Protein AF-A0A963G9D9-F1 (afdb_monomer_lite)

Radius of gyration: 26.89 Å; chains: 1; bounding box: 63×94×64 Å

Secondary structure (DSSP, 8-state):
----GGGS-HHHHHHSPPEEEEEEHHHHHTTTHHHHHHHHTT---EEEEEE--TTS-TTS-TTS-TTSS----HHHHHHHSTTSEEEEE-GGGHHHHHHHHHHHHTSSS-EEEEE--------SS----HHHHHHHHHHTTSS--EEE-TTS-SSHHHHEE-TTSSSTTSSS-EEEEEEE-TTS-EEEEEEE--HHHHHHT-GGGGGGEEE--GGG--TTEEEHHHHHHS-TTTTTT-EEEEEEE-TTS-EEEEEEPHHHHHHHHHHHHHHHHHHHHTTTT-HHHHHHHHHHHHHHHHHHHHHHHHHHHHHHHHHHHHHHH--

Sequence (323 aa):
ANFRWDSFSQEELLLVPTVIALGSADQVAGDGLRSLSRLLSSGRPVQILIRVQPHNNPGAAPDEGPFQAFRTELGYLGIAHRQAVVTQSSPARHQHLLNCFNASFDTARTSLHVINTGLRPPSKLVTLNAWLVAGAAIESRAHPFFRINPAAGDSAAVRMDFSENPQPEIDWPVHSFRYLDENELTVEEELGFTFADYALLLARLRDCFRYVPAECDSDALTSVDRYLAMSPEQTRNLVPFVWAVDRNHILHRLVVSVDVTNAARDRRNYWRALQEMAGIRNRYVERAIAETQTEERRLAAAANELLIAEHTAELNRVRTEAA

Foldseek 3Di:
DDPDPVPDDFVRLLVDDEAEAEEELLVCLPPNVVVVLCLLLVFARYEYAYEYDLQAQSNDDPPDGRLPDFHDDVQVVSVVSLFEKEWFEECLCVVSVVVSVVLSSSGRGHYYYYYHDADFAPDPQDGDDRSNLSVLCLQQLSGQTKIADSPQDDALLRRMDRPPGAPLQDLGHWDWDWDQDPVRDIDIDIDGRHLQNSLCSHPVSVVQKDWDDPVNDDPQEDALVVLLVDDPVVNVSHWHWDWDAGSVRDITTITGHPSSSVVRNSSSVVSVVSCCSNVRPPPVVVVVVVVVVVVVVVVVVVVVVVVVVVVVVVVVVVVVVVD

pLDDT: mean 90.61, std 7.32, range [52.88, 98.38]

Structure (mmCIF, N/CA/C/O backbone):
data_AF-A0A963G9D9-F1
#
_entry.id   AF-A0A963G9D9-F1
#
loop_
_atom_site.group_PDB
_atom_site.id
_atom_site.type_symbol
_atom_site.label_atom_id
_atom_site.label_alt_id
_atom_site.label_comp_id
_atom_site.label_asym_id
_atom_site.label_entity_id
_atom_site.label_seq_id
_atom_site.pdbx_PDB_ins_code
_atom_site.Cartn_x
_atom_site.Cartn_y
_atom_site.Cartn_z
_atom_site.occupancy
_atom_site.B_iso_or_equiv
_atom_site.auth_seq_id
_atom_site.auth_comp_id
_atom_site.auth_asym_id
_atom_site.auth_atom_id
_atom_site.pdbx_PDB_model_num
ATOM 1 N N . ALA A 1 1 ? -30.030 -19.173 33.845 1.00 52.88 1 ALA A N 1
ATOM 2 C CA . ALA A 1 1 ? -29.319 -17.951 33.426 1.00 52.88 1 ALA A CA 1
ATOM 3 C C . ALA A 1 1 ? -28.761 -18.194 32.032 1.00 52.88 1 ALA A C 1
ATOM 5 O O . ALA A 1 1 ? -28.112 -19.214 31.835 1.00 52.88 1 ALA A O 1
ATOM 6 N N . ASN A 1 2 ? -29.083 -17.346 31.056 1.00 56.12 2 ASN A N 1
ATOM 7 C CA . ASN A 1 2 ? -28.558 -17.503 29.699 1.00 56.12 2 ASN A CA 1
ATOM 8 C C . ASN A 1 2 ? -27.155 -16.890 29.657 1.00 56.12 2 ASN A C 1
ATOM 10 O O . ASN A 1 2 ? -27.036 -15.670 29.642 1.00 56.12 2 ASN A O 1
ATOM 14 N N . PHE A 1 3 ? -26.113 -17.723 29.659 1.00 66.69 3 PHE A N 1
ATOM 15 C CA . PHE A 1 3 ? -24.729 -17.290 29.445 1.00 66.69 3 PHE A CA 1
ATOM 16 C C . PHE A 1 3 ? -24.564 -16.832 27.993 1.00 66.69 3 PHE A C 1
ATOM 18 O O . PHE A 1 3 ? -24.292 -17.633 27.097 1.00 66.69 3 PHE A O 1
ATOM 25 N N . ARG A 1 4 ? -24.806 -15.546 27.740 1.00 73.75 4 ARG A N 1
ATOM 26 C CA . ARG A 1 4 ? -24.569 -14.912 26.443 1.00 73.75 4 ARG A CA 1
ATOM 27 C C . ARG A 1 4 ? -23.269 -14.126 26.502 1.00 73.75 4 ARG A C 1
ATOM 29 O O . ARG A 1 4 ? -22.943 -13.552 27.532 1.00 73.75 4 ARG A O 1
ATOM 36 N N . TRP A 1 5 ? -22.552 -14.069 25.381 1.00 74.88 5 TRP A N 1
ATOM 37 C CA . TRP A 1 5 ? -21.273 -13.356 25.297 1.00 74.88 5 TRP A CA 1
ATOM 38 C C . TRP A 1 5 ? -21.402 -11.866 25.660 1.00 74.88 5 TRP A C 1
ATOM 40 O O . TRP A 1 5 ? -20.496 -11.300 26.252 1.00 74.88 5 TRP A O 1
ATOM 50 N N . ASP A 1 6 ? -22.552 -11.260 25.344 1.00 76.12 6 ASP A N 1
ATOM 51 C CA . ASP A 1 6 ? -22.882 -9.865 25.649 1.00 76.12 6 ASP A CA 1
ATOM 52 C C . ASP A 1 6 ? -23.067 -9.578 27.152 1.00 76.12 6 ASP A C 1
ATOM 54 O O . ASP A 1 6 ? -23.163 -8.421 27.547 1.00 76.12 6 ASP A O 1
ATOM 58 N N . SER A 1 7 ? -23.103 -10.619 27.989 1.00 82.12 7 SER A N 1
ATOM 59 C CA . SER A 1 7 ? -23.244 -10.511 29.444 1.00 82.12 7 SER A CA 1
ATOM 60 C C . SER A 1 7 ? -21.912 -10.593 30.200 1.00 82.12 7 SER A C 1
ATOM 62 O O . SER A 1 7 ? -21.917 -10.403 31.413 1.00 82.12 7 SER A O 1
ATOM 64 N N . PHE A 1 8 ? -20.800 -10.889 29.518 1.00 82.69 8 PHE A N 1
ATOM 65 C CA . PHE A 1 8 ? -19.472 -10.949 30.132 1.00 82.69 8 PHE A CA 1
ATOM 66 C C . PHE A 1 8 ? -18.836 -9.560 30.236 1.00 82.69 8 PHE A C 1
ATOM 68 O O . PHE A 1 8 ? -18.989 -8.720 29.345 1.00 82.69 8 PHE A O 1
ATOM 75 N N . SER A 1 9 ? -18.074 -9.335 31.305 1.00 85.00 9 SER A N 1
ATOM 76 C CA . SER A 1 9 ? -17.188 -8.178 31.423 1.00 85.00 9 SER A CA 1
ATOM 77 C C . SER A 1 9 ? -16.047 -8.249 30.398 1.00 85.00 9 SER A C 1
ATOM 79 O O . SER A 1 9 ? -15.774 -9.295 29.807 1.00 85.00 9 SER A O 1
ATOM 81 N N . GLN A 1 10 ? -15.337 -7.138 30.185 1.00 80.12 10 GLN A N 1
ATOM 82 C CA . GLN A 1 10 ? -14.165 -7.139 29.304 1.00 80.12 10 GLN A CA 1
ATOM 83 C C . GLN A 1 10 ? -13.077 -8.106 29.800 1.00 80.12 10 GLN A C 1
ATOM 85 O O . GLN A 1 10 ? -12.469 -8.793 28.986 1.00 80.12 10 GLN A O 1
ATOM 90 N N . GLU A 1 11 ? -12.868 -8.195 31.116 1.00 83.25 11 GLU A N 1
ATOM 91 C CA . GLU A 1 11 ? -11.910 -9.124 31.729 1.00 83.25 11 GLU A CA 1
ATOM 92 C C . GLU A 1 11 ? -12.334 -10.581 31.518 1.00 83.25 11 GLU A C 1
ATOM 94 O O . GLU A 1 11 ? -11.515 -11.419 31.151 1.00 83.25 11 GLU A O 1
ATOM 99 N N . GLU A 1 12 ? -13.626 -10.882 31.667 1.00 86.00 12 GLU A N 1
ATOM 100 C CA . GLU A 1 12 ? -14.168 -12.221 31.427 1.00 86.00 12 GLU A CA 1
ATOM 101 C C . GLU A 1 12 ? -14.076 -12.618 29.949 1.00 86.00 12 GLU A C 1
ATOM 103 O O . GLU A 1 12 ? -13.726 -13.756 29.642 1.00 86.00 12 GLU A O 1
ATOM 108 N N . LEU A 1 13 ? -14.324 -11.686 29.020 1.00 82.69 13 LEU A N 1
ATOM 109 C CA . LEU A 1 13 ? -14.173 -11.930 27.582 1.00 82.69 13 LEU A CA 1
ATOM 110 C C . LEU A 1 13 ? -12.726 -12.243 27.183 1.00 82.69 13 LEU A C 1
ATOM 112 O O . LEU A 1 13 ? -12.527 -13.009 26.243 1.00 82.69 13 LEU A O 1
ATOM 116 N N . LEU A 1 14 ? -11.731 -11.701 27.892 1.00 82.38 14 LEU A N 1
ATOM 117 C CA . LEU A 1 14 ? -10.316 -12.027 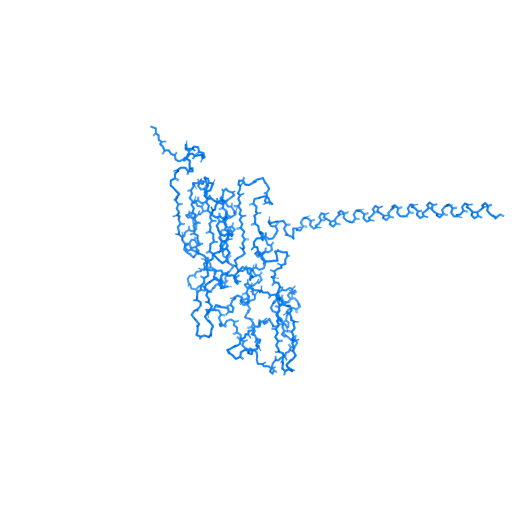27.670 1.00 82.38 14 LEU A CA 1
ATOM 118 C C . LEU A 1 14 ? -9.943 -13.438 28.156 1.00 82.38 14 LEU A C 1
ATOM 120 O O . LEU A 1 14 ? -8.953 -13.998 27.692 1.00 82.38 14 LEU A O 1
ATOM 124 N N . LEU A 1 15 ? -10.739 -14.039 29.048 1.00 84.00 15 LEU A N 1
ATOM 125 C CA . LEU A 1 15 ? -10.570 -15.433 29.480 1.00 84.00 15 LEU A CA 1
ATOM 126 C C . LEU A 1 15 ? -11.218 -16.436 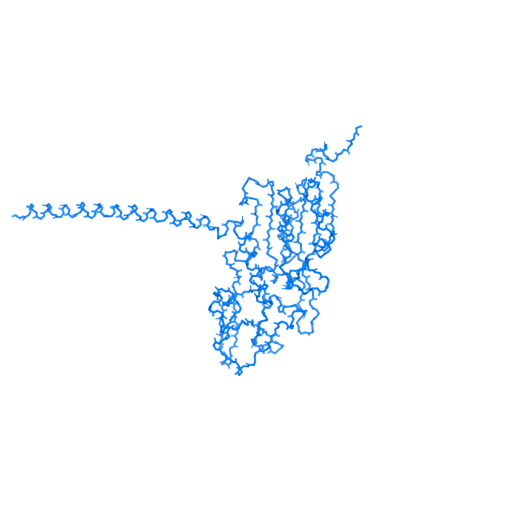28.513 1.00 84.00 15 LEU A C 1
ATOM 128 O O . LEU A 1 15 ? -10.935 -17.635 28.577 1.00 84.00 15 LEU A O 1
ATOM 132 N N . VAL A 1 16 ? -12.102 -15.972 27.623 1.00 81.94 16 VAL A N 1
ATOM 133 C CA . VAL A 1 16 ? -12.752 -16.825 26.622 1.00 81.94 16 VAL A CA 1
ATOM 134 C C . VAL A 1 16 ? -11.735 -17.211 25.538 1.00 81.94 16 VAL A C 1
ATOM 136 O O . VAL A 1 16 ? -10.997 -16.349 25.060 1.00 81.94 16 VAL A O 1
ATOM 139 N N . PRO A 1 17 ? -11.706 -18.482 25.083 1.00 84.06 17 PRO A N 1
ATOM 140 C CA . PRO A 1 17 ? -10.835 -18.896 23.990 1.00 84.06 17 PRO A CA 1
ATOM 141 C C . PRO A 1 17 ? -10.992 -18.012 22.748 1.00 84.06 17 PRO A C 1
ATOM 143 O O . PRO A 1 17 ? -12.100 -17.810 22.242 1.00 84.06 17 PRO A O 1
ATOM 146 N N . THR A 1 18 ? -9.869 -17.520 22.227 1.00 84.31 18 THR A N 1
ATOM 147 C CA . THR A 1 18 ? -9.853 -16.676 21.032 1.00 84.31 18 THR A CA 1
ATOM 148 C C . THR A 1 18 ? -10.327 -17.457 19.809 1.00 84.31 18 THR A C 1
ATOM 150 O O . THR A 1 18 ? -9.746 -18.477 19.436 1.00 84.31 18 THR A O 1
ATOM 153 N N . VAL A 1 19 ? -11.362 -16.951 19.137 1.00 89.88 19 VAL A N 1
ATOM 154 C CA . VAL A 1 19 ? -11.835 -17.509 17.865 1.00 89.88 19 VAL A CA 1
ATOM 155 C C . VAL A 1 19 ? -11.098 -16.832 16.717 1.00 89.88 19 VAL A C 1
ATOM 157 O O . VAL A 1 19 ? -11.193 -15.616 16.548 1.00 89.88 19 VAL A O 1
ATOM 160 N N . ILE A 1 20 ? -10.400 -17.630 15.906 1.00 92.94 20 ILE A N 1
ATOM 161 C CA . ILE A 1 20 ? -9.664 -17.160 14.730 1.00 92.94 20 ILE A CA 1
ATOM 162 C C . ILE A 1 20 ? -10.341 -17.688 13.461 1.00 92.94 20 ILE A C 1
ATOM 164 O O . ILE A 1 20 ? -10.408 -18.895 13.238 1.00 92.94 20 ILE A O 1
ATOM 168 N N . ALA A 1 21 ? -10.831 -16.781 12.619 1.00 94.06 21 ALA A N 1
ATOM 169 C CA . ALA A 1 21 ? -11.350 -17.083 11.291 1.00 94.06 21 ALA A CA 1
ATOM 170 C C . ALA A 1 21 ? -10.261 -16.823 10.243 1.00 94.06 21 ALA A C 1
ATOM 172 O O . ALA A 1 21 ? -9.752 -15.710 10.142 1.00 94.06 21 ALA A O 1
ATOM 173 N N . LEU A 1 22 ? -9.914 -17.841 9.456 1.00 95.56 22 LEU A N 1
ATOM 174 C CA . LEU A 1 22 ? -8.896 -17.763 8.406 1.00 95.56 22 LEU A CA 1
ATOM 175 C C . LEU A 1 22 ? -9.568 -17.742 7.030 1.00 95.56 22 LEU A C 1
ATOM 177 O O . LEU A 1 22 ? -10.461 -18.548 6.773 1.00 95.56 22 LEU A O 1
ATOM 181 N N . GLY A 1 23 ? -9.122 -16.861 6.136 1.00 94.69 23 GLY A N 1
ATOM 182 C CA . GLY A 1 23 ? -9.636 -16.784 4.767 1.00 94.69 23 GLY A CA 1
ATOM 183 C C . GLY A 1 23 ? -8.633 -16.201 3.773 1.00 94.69 23 GLY A C 1
ATOM 184 O O . GLY A 1 23 ? -7.608 -15.630 4.153 1.00 94.69 23 GLY A O 1
ATOM 185 N N . SER A 1 24 ? -8.917 -16.343 2.479 1.00 95.44 24 SER A N 1
ATOM 186 C CA . SER A 1 24 ? -8.228 -15.590 1.427 1.00 95.44 24 SER A CA 1
ATOM 187 C C . SER A 1 24 ? -9.003 -14.324 1.077 1.00 95.44 24 SER A C 1
ATOM 189 O O . SER A 1 24 ? -10.224 -14.266 1.226 1.00 95.44 24 SER A O 1
ATOM 191 N N . ALA A 1 25 ? -8.294 -13.307 0.591 1.00 96.00 25 ALA A N 1
ATOM 192 C CA . ALA A 1 25 ? -8.917 -12.063 0.162 1.00 96.00 25 ALA A CA 1
ATOM 193 C C . ALA A 1 25 ? -9.947 -12.293 -0.953 1.00 96.00 25 ALA A C 1
ATOM 195 O O . ALA A 1 25 ? -11.030 -11.730 -0.868 1.00 96.00 25 ALA A O 1
ATOM 196 N N . ASP A 1 26 ? -9.654 -13.166 -1.922 1.00 92.94 26 ASP A N 1
ATOM 197 C CA . ASP A 1 26 ? -10.549 -13.451 -3.054 1.00 92.94 26 ASP A CA 1
ATOM 198 C C . ASP A 1 26 ? -11.873 -14.089 -2.583 1.00 92.94 26 ASP A C 1
ATOM 200 O O . ASP A 1 26 ? -12.959 -13.663 -2.969 1.00 92.94 26 ASP A O 1
ATOM 204 N N . GLN A 1 27 ? -11.806 -15.058 -1.658 1.00 93.44 27 GLN A N 1
ATOM 205 C CA . GLN A 1 27 ? -13.002 -15.690 -1.085 1.00 93.44 27 GLN A CA 1
ATOM 206 C C . GLN A 1 27 ? -13.846 -14.684 -0.292 1.00 93.44 27 GLN A C 1
ATOM 208 O O . GLN A 1 27 ? -15.077 -14.719 -0.325 1.00 93.44 27 GLN A O 1
ATOM 213 N N . VAL A 1 28 ? -13.181 -13.811 0.466 1.00 95.31 28 VAL A N 1
ATOM 214 C CA . VAL A 1 28 ? -13.857 -12.847 1.332 1.00 95.31 28 VAL A CA 1
ATOM 215 C C . VAL A 1 28 ? -14.449 -11.683 0.538 1.00 95.31 28 VAL A C 1
ATOM 217 O O . VAL A 1 28 ? -15.524 -11.217 0.894 1.00 95.31 28 VAL A O 1
ATOM 220 N N . ALA A 1 29 ? -13.780 -11.211 -0.511 1.00 94.19 29 ALA A N 1
ATOM 221 C CA . ALA A 1 29 ? -14.267 -10.115 -1.344 1.00 94.19 29 ALA A CA 1
ATOM 222 C C . ALA A 1 29 ? -15.377 -10.550 -2.318 1.00 94.19 29 ALA A C 1
ATOM 224 O O . ALA A 1 29 ? -16.235 -9.731 -2.632 1.00 94.19 29 ALA A O 1
ATOM 225 N N . GLY A 1 30 ? -15.392 -11.819 -2.742 1.00 91.56 30 GLY A N 1
ATOM 226 C CA . GLY A 1 30 ? -16.508 -12.422 -3.474 1.00 91.56 30 GLY A CA 1
ATOM 227 C C . GLY A 1 30 ? -17.680 -12.786 -2.552 1.00 91.56 30 GLY A C 1
ATOM 228 O O . GLY A 1 30 ? -18.250 -11.942 -1.856 1.00 91.56 30 GLY A O 1
ATOM 229 N N . ASP A 1 31 ? -18.031 -14.072 -2.501 1.00 90.69 31 ASP A N 1
ATOM 230 C CA . ASP A 1 31 ? -19.214 -14.570 -1.778 1.00 90.69 31 ASP A CA 1
ATOM 231 C C . ASP A 1 31 ? -19.194 -14.280 -0.263 1.00 90.69 31 ASP A C 1
ATOM 233 O O . ASP A 1 31 ? -20.238 -14.219 0.397 1.00 90.69 31 ASP A O 1
ATOM 237 N N . GLY A 1 32 ? -18.004 -14.100 0.317 1.00 94.38 32 GLY A N 1
ATOM 238 C CA . GLY A 1 32 ? -17.815 -13.891 1.751 1.00 94.38 32 GLY A CA 1
ATOM 239 C C . GLY A 1 32 ? -18.142 -12.485 2.261 1.00 94.38 32 GLY A C 1
ATOM 240 O O . GLY A 1 32 ? -18.249 -12.307 3.480 1.00 94.38 32 GLY A O 1
ATOM 241 N N . LEU A 1 33 ? -18.337 -11.491 1.387 1.00 94.81 33 LEU A N 1
ATOM 242 C CA . LEU A 1 33 ? -18.299 -10.077 1.781 1.00 94.81 33 LEU A CA 1
ATOM 243 C C . LEU A 1 33 ? -19.409 -9.709 2.773 1.00 94.81 33 LEU A C 1
ATOM 245 O O . LEU A 1 33 ? -19.182 -9.019 3.771 1.00 94.81 33 LEU A O 1
ATOM 249 N N . ARG A 1 34 ? -20.617 -10.237 2.550 1.00 95.69 34 ARG A N 1
ATOM 250 C CA . ARG A 1 34 ? -21.762 -10.033 3.451 1.00 95.69 34 ARG A CA 1
ATOM 251 C C . ARG A 1 34 ? -21.507 -10.626 4.837 1.00 95.69 34 ARG A C 1
ATOM 253 O O . ARG A 1 34 ? -21.878 -10.026 5.847 1.00 95.69 34 ARG A O 1
ATOM 260 N N . SER A 1 35 ? -20.894 -11.805 4.892 1.00 94.94 35 SER A N 1
ATOM 261 C CA . SER A 1 35 ? -20.567 -12.489 6.145 1.00 94.94 35 SER A CA 1
ATOM 262 C C . SER A 1 35 ? -19.461 -11.758 6.900 1.00 94.94 35 SER A C 1
ATOM 264 O O . SER A 1 35 ? -19.589 -11.567 8.110 1.00 94.94 35 SER A O 1
ATOM 266 N N . LEU A 1 36 ? -18.436 -11.275 6.188 1.00 95.31 36 LEU A N 1
ATOM 267 C CA . LEU A 1 36 ? -17.384 -10.430 6.751 1.00 95.31 36 LEU A CA 1
ATOM 268 C C . LEU A 1 36 ? -17.977 -9.177 7.394 1.00 95.31 36 LEU A C 1
ATOM 270 O O . LEU A 1 36 ? -17.733 -8.925 8.570 1.00 95.31 36 LEU A O 1
ATOM 274 N N . SER A 1 37 ? -18.787 -8.420 6.649 1.00 95.19 37 SER A N 1
ATOM 275 C CA . SER A 1 37 ? -19.389 -7.184 7.156 1.00 95.19 37 SER A CA 1
ATOM 276 C C . SER A 1 37 ? -20.240 -7.441 8.403 1.00 95.19 37 SER A C 1
ATOM 278 O O . SER A 1 37 ? -20.068 -6.771 9.419 1.00 95.19 37 SER A O 1
ATOM 280 N N . ARG A 1 38 ? -21.075 -8.492 8.404 1.00 94.25 38 ARG A N 1
ATOM 281 C CA . ARG A 1 38 ? -21.847 -8.889 9.597 1.00 94.25 38 ARG A CA 1
ATOM 282 C C . ARG A 1 38 ? -20.955 -9.217 10.792 1.00 94.25 38 ARG A C 1
ATOM 284 O O . ARG A 1 38 ? -21.325 -8.895 11.920 1.00 94.25 38 ARG A O 1
ATOM 291 N N . LEU A 1 39 ? -19.816 -9.869 10.563 1.00 93.00 39 LEU A N 1
ATOM 292 C CA . LEU A 1 39 ? -18.879 -10.224 11.622 1.00 93.00 39 LEU A CA 1
ATOM 293 C C . LEU A 1 39 ? -18.190 -8.977 12.192 1.00 93.00 39 LEU A C 1
ATOM 295 O O . LEU A 1 39 ? -18.210 -8.797 13.406 1.00 93.00 39 LEU A O 1
ATOM 299 N N . LEU A 1 40 ? -17.698 -8.072 11.340 1.00 94.00 40 LEU A N 1
ATOM 300 C CA . LEU A 1 40 ? -17.129 -6.775 11.740 1.00 94.00 40 LEU A CA 1
ATOM 301 C C . LEU A 1 40 ? -18.146 -5.892 12.484 1.00 94.00 40 LEU A C 1
ATOM 303 O O . LEU A 1 40 ? -17.802 -5.172 13.424 1.00 94.00 40 LEU A O 1
ATOM 307 N N . SER A 1 41 ? -19.425 -5.977 12.112 1.00 92.06 41 SER A N 1
ATOM 308 C CA . SER A 1 41 ? -20.523 -5.293 12.801 1.00 92.06 41 SER A CA 1
ATOM 309 C C . SER A 1 41 ? -20.926 -5.939 14.132 1.00 92.06 41 SER A C 1
ATOM 311 O O . SER A 1 41 ? -21.632 -5.308 14.914 1.00 92.06 41 SER A O 1
ATOM 313 N N . SER A 1 42 ? -20.508 -7.178 14.405 1.00 88.25 42 SER A N 1
ATOM 314 C CA . SER A 1 42 ? -21.049 -7.960 15.523 1.00 88.25 42 SER A CA 1
ATOM 315 C C . SER A 1 42 ? -20.525 -7.554 16.900 1.00 88.25 42 SER A C 1
ATOM 317 O O . SER A 1 42 ? -21.163 -7.884 17.897 1.00 88.25 42 SER A O 1
ATOM 319 N N . GLY A 1 43 ? -19.358 -6.904 16.966 1.00 80.38 43 GLY A N 1
ATOM 320 C CA . GLY A 1 43 ? -18.673 -6.592 18.224 1.00 80.38 43 GLY A CA 1
ATOM 321 C C . GLY A 1 43 ? -18.117 -7.818 18.961 1.00 80.38 43 GLY A C 1
ATOM 322 O O . GLY A 1 43 ? -17.565 -7.670 20.045 1.00 80.38 43 GLY A O 1
ATOM 323 N N . ARG A 1 44 ? -18.235 -9.023 18.388 1.00 85.25 44 ARG A N 1
ATOM 324 C CA . ARG A 1 44 ? -17.747 -10.264 19.000 1.00 85.25 44 ARG A CA 1
ATOM 325 C C . ARG A 1 44 ? -16.214 -10.296 19.020 1.00 85.25 44 ARG A C 1
ATOM 327 O O . ARG A 1 44 ? -15.616 -9.842 18.041 1.00 85.25 44 ARG A O 1
ATOM 334 N N . PRO A 1 45 ? -15.575 -10.897 20.040 1.00 86.12 45 PRO A N 1
ATOM 335 C CA . PRO A 1 45 ? -14.119 -11.045 20.122 1.00 86.12 45 PRO A CA 1
ATOM 336 C C . PRO A 1 45 ? -13.611 -12.121 19.142 1.00 86.12 45 PRO A C 1
ATOM 338 O O . PRO A 1 45 ? -13.198 -13.211 19.530 1.00 86.12 45 PRO A O 1
ATOM 341 N N . VAL A 1 46 ? -13.711 -11.841 17.841 1.00 90.62 46 VAL A N 1
ATOM 342 C CA . VAL A 1 46 ? -13.295 -12.732 16.752 1.00 90.62 46 VAL A CA 1
ATOM 343 C C . VAL A 1 46 ? -12.168 -12.080 15.968 1.00 90.62 46 VAL A C 1
ATOM 345 O O . VAL A 1 46 ? -12.260 -10.921 15.564 1.00 90.62 46 VAL A O 1
ATOM 348 N N . GLN A 1 47 ? -11.119 -12.856 15.726 1.00 93.25 47 GLN A N 1
ATOM 349 C CA . GLN A 1 47 ? -9.924 -12.451 15.001 1.00 93.25 47 GLN A CA 1
ATOM 350 C C . GLN A 1 47 ? -10.022 -12.984 13.570 1.00 93.25 47 GLN A C 1
ATOM 352 O O . GLN A 1 47 ? -10.047 -14.191 13.349 1.00 93.25 47 GLN A O 1
ATOM 357 N N . ILE A 1 48 ? -10.128 -12.097 12.588 1.00 95.94 48 ILE A N 1
ATOM 358 C CA . ILE A 1 48 ? -10.312 -12.440 11.177 1.00 95.94 48 ILE A CA 1
ATOM 359 C C . ILE A 1 48 ? -8.981 -12.225 10.469 1.00 95.94 48 ILE A C 1
ATOM 361 O O . ILE A 1 48 ? -8.531 -11.093 10.328 1.00 95.94 48 ILE A O 1
ATOM 365 N N . LEU A 1 49 ? -8.348 -13.302 10.024 1.00 96.81 49 LEU A N 1
ATOM 366 C CA . LEU A 1 49 ? -7.059 -13.283 9.343 1.00 96.81 49 LEU A CA 1
ATOM 367 C C . LEU A 1 49 ? -7.277 -13.568 7.858 1.00 96.81 49 LEU A C 1
ATOM 369 O O . LEU A 1 49 ? -7.641 -14.678 7.465 1.00 96.81 49 LEU A O 1
ATOM 373 N N . ILE A 1 50 ? -7.034 -12.556 7.030 1.00 97.69 50 ILE A N 1
ATOM 374 C CA . ILE A 1 50 ? -7.194 -12.617 5.582 1.00 97.69 50 ILE A CA 1
ATOM 375 C C . ILE A 1 50 ? -5.824 -12.585 4.919 1.00 97.69 50 ILE A C 1
ATOM 377 O O . ILE A 1 50 ? -5.107 -11.588 4.999 1.00 97.69 50 ILE A O 1
ATOM 381 N N . ARG A 1 51 ? -5.480 -13.649 4.191 1.00 97.12 51 ARG A N 1
ATOM 382 C CA . ARG A 1 51 ? -4.301 -13.649 3.320 1.00 97.12 51 ARG A CA 1
ATOM 383 C C . ARG A 1 51 ? -4.616 -12.918 2.018 1.00 97.12 51 ARG A C 1
ATOM 385 O O . ARG A 1 51 ? -5.524 -13.329 1.297 1.00 97.12 51 ARG A O 1
ATOM 392 N N . VAL A 1 52 ? -3.828 -11.901 1.678 1.00 96.44 52 VAL A N 1
ATOM 393 C CA . VAL A 1 52 ? -3.995 -11.111 0.447 1.00 96.44 52 VAL A CA 1
ATOM 394 C C . VAL A 1 52 ? -2.804 -11.262 -0.495 1.00 96.44 52 VAL A C 1
ATOM 396 O O . VAL A 1 52 ? -1.664 -11.434 -0.064 1.00 96.44 52 VAL A O 1
ATOM 399 N N . GLN A 1 53 ? -3.075 -11.174 -1.796 1.00 94.62 53 GLN A N 1
ATOM 400 C CA . GLN A 1 53 ? -2.065 -10.984 -2.832 1.00 94.62 53 GLN A CA 1
ATOM 401 C C . GLN A 1 53 ? -2.070 -9.504 -3.257 1.00 94.62 53 GLN A C 1
ATOM 403 O O . GLN A 1 53 ? -3.046 -9.062 -3.862 1.00 94.62 53 GLN A O 1
ATOM 408 N N . PRO A 1 54 ? -1.019 -8.716 -2.958 1.00 95.19 54 PRO A N 1
ATOM 409 C CA . PRO A 1 54 ? -1.022 -7.264 -3.194 1.00 95.19 54 PRO A CA 1
ATOM 410 C C . PRO A 1 54 ? -1.210 -6.838 -4.653 1.00 95.19 54 PRO A C 1
ATOM 412 O O . PRO A 1 54 ? -1.768 -5.787 -4.932 1.00 95.19 54 PRO A O 1
ATOM 415 N N . HIS A 1 55 ? -0.749 -7.666 -5.588 1.00 92.75 55 HIS A N 1
ATOM 416 C CA . HIS A 1 55 ? -0.842 -7.404 -7.023 1.00 92.75 55 HIS A CA 1
ATOM 417 C C . HIS A 1 55 ? -2.173 -7.802 -7.657 1.00 92.75 55 HIS A C 1
ATOM 419 O O . HIS A 1 55 ? -2.378 -7.534 -8.837 1.00 92.75 55 HIS A O 1
ATOM 425 N N . ASN A 1 56 ? -3.026 -8.518 -6.922 1.00 92.50 56 ASN A N 1
ATOM 426 C CA . ASN A 1 56 ? -4.309 -8.982 -7.427 1.00 92.50 56 ASN A CA 1
ATOM 427 C C . ASN A 1 56 ? -5.425 -8.038 -6.975 1.00 92.50 56 ASN A C 1
ATOM 429 O O . ASN A 1 56 ? -5.303 -7.365 -5.944 1.00 92.50 56 ASN A O 1
ATOM 433 N N . ASN A 1 57 ? -6.534 -8.047 -7.709 1.00 94.50 57 ASN A N 1
ATOM 434 C CA . ASN A 1 57 ? -7.783 -7.479 -7.233 1.00 94.50 57 ASN A CA 1
ATOM 435 C C . ASN A 1 57 ? -8.646 -8.600 -6.637 1.00 94.50 57 ASN A C 1
ATOM 437 O O . ASN A 1 57 ? -9.142 -9.424 -7.400 1.00 94.50 57 ASN A O 1
ATOM 441 N N . PRO A 1 58 ? -8.839 -8.656 -5.306 1.00 94.19 58 PRO A N 1
ATOM 442 C CA . PRO A 1 58 ? -9.631 -9.723 -4.703 1.00 94.19 58 PRO A CA 1
ATOM 443 C C . PRO A 1 58 ? -11.119 -9.645 -5.066 1.00 94.19 58 PRO A C 1
ATOM 445 O O . PRO A 1 58 ? -11.816 -10.644 -4.951 1.00 94.19 58 PRO A O 1
ATOM 448 N N . GLY A 1 59 ? -11.610 -8.476 -5.491 1.00 91.12 59 GLY A N 1
ATOM 449 C CA . GLY A 1 59 ? -12.992 -8.297 -5.940 1.00 91.12 59 GLY A CA 1
ATOM 450 C C . GLY A 1 59 ? -13.205 -8.511 -7.440 1.00 91.12 59 GLY A C 1
ATOM 451 O O . GLY A 1 59 ? -14.323 -8.307 -7.900 1.00 91.12 59 GLY A O 1
ATOM 452 N N . ALA A 1 60 ? -12.162 -8.865 -8.200 1.00 91.69 60 ALA A N 1
ATOM 453 C CA . ALA A 1 60 ? -12.294 -9.145 -9.629 1.00 91.69 60 ALA A CA 1
ATOM 454 C C . ALA A 1 60 ? -13.038 -10.466 -9.866 1.00 91.69 60 ALA A C 1
ATOM 456 O O . ALA A 1 60 ? -12.905 -11.416 -9.085 1.00 91.69 60 ALA A O 1
ATOM 457 N N . ALA A 1 61 ? -13.798 -10.537 -10.959 1.00 87.38 61 ALA A N 1
ATOM 458 C CA . ALA A 1 61 ? -14.430 -11.786 -11.373 1.00 87.38 61 ALA A CA 1
ATOM 459 C C . ALA A 1 61 ? -13.375 -12.839 -11.796 1.00 87.38 61 ALA A C 1
ATOM 461 O O . ALA A 1 61 ? -12.254 -12.477 -12.161 1.00 87.38 61 ALA A O 1
ATOM 462 N N . PRO A 1 62 ? -13.688 -14.151 -11.768 1.00 84.44 62 PRO A N 1
ATOM 463 C CA . PRO A 1 62 ? -12.717 -15.203 -12.097 1.00 84.44 62 PRO A CA 1
ATOM 464 C C . PRO A 1 62 ? -12.091 -15.112 -13.501 1.00 84.44 62 PRO A C 1
ATOM 466 O O . PRO A 1 62 ? -10.980 -15.598 -13.706 1.00 84.44 62 PRO A O 1
ATOM 469 N N . ASP A 1 63 ? -12.804 -14.526 -14.460 1.00 87.12 63 ASP A N 1
ATOM 470 C CA . ASP A 1 63 ? -12.390 -14.297 -15.848 1.00 87.12 63 ASP A CA 1
ATOM 471 C C . ASP A 1 63 ? -11.790 -12.899 -16.087 1.00 87.12 63 ASP A C 1
ATOM 473 O O . ASP A 1 63 ? -11.329 -12.590 -17.188 1.00 87.12 63 ASP A O 1
ATOM 477 N N . GLU A 1 64 ? -11.747 -12.065 -15.051 1.00 88.69 64 GLU A N 1
ATOM 478 C CA . GLU A 1 64 ? -11.293 -10.685 -15.116 1.00 88.69 64 GLU A CA 1
ATOM 479 C C . GLU A 1 64 ? -9.812 -10.556 -14.715 1.00 88.69 64 GLU A C 1
ATOM 481 O O . GLU A 1 64 ? -9.325 -11.130 -13.736 1.00 88.69 64 GLU A O 1
ATOM 486 N N . GLY A 1 65 ? -9.057 -9.766 -15.480 1.00 87.69 65 GLY A N 1
ATOM 487 C CA . GLY A 1 65 ? -7.687 -9.405 -15.123 1.00 87.69 65 GLY A CA 1
ATOM 488 C C . GLY A 1 65 ? -7.630 -8.492 -13.885 1.00 87.69 65 GLY A C 1
ATOM 489 O O . GLY A 1 65 ? -8.546 -7.712 -13.641 1.00 87.69 65 GLY A O 1
ATOM 490 N N . PRO A 1 66 ? -6.513 -8.479 -13.132 1.00 88.44 66 PRO A N 1
ATOM 491 C CA . PRO A 1 66 ? -6.405 -7.739 -11.868 1.00 88.44 66 PRO A CA 1
ATOM 492 C C . PRO A 1 66 ? -6.479 -6.210 -12.016 1.00 88.44 66 PRO A C 1
ATOM 494 O O . PRO A 1 66 ? -6.577 -5.516 -11.008 1.00 88.44 66 PRO A O 1
ATOM 497 N N . PHE A 1 67 ? -6.392 -5.694 -13.246 1.00 92.44 67 PHE A N 1
ATOM 498 C CA . PHE A 1 67 ? -6.338 -4.264 -13.563 1.00 92.44 67 PHE A CA 1
ATOM 499 C C . PHE A 1 67 ? -7.535 -3.772 -14.389 1.00 92.44 67 PHE A C 1
ATOM 501 O O . PHE A 1 67 ? -7.548 -2.612 -14.788 1.00 92.44 67 PHE A O 1
ATOM 508 N N . GLN A 1 68 ? -8.525 -4.630 -14.664 1.00 88.19 68 GLN A N 1
ATOM 509 C CA . GLN A 1 68 ? -9.705 -4.238 -15.449 1.00 88.19 68 GLN A CA 1
ATOM 510 C C . GLN A 1 68 ? -10.698 -3.395 -14.627 1.00 88.19 68 GLN A C 1
ATOM 512 O O . GLN A 1 68 ? -11.356 -2.514 -15.180 1.00 88.19 68 GLN A O 1
ATOM 517 N N . ALA A 1 69 ? -10.728 -3.584 -13.305 1.00 88.25 69 ALA A N 1
ATOM 518 C CA . ALA A 1 69 ? -11.493 -2.779 -12.358 1.00 88.25 69 ALA A CA 1
ATOM 519 C C . ALA A 1 69 ? -10.620 -2.241 -11.217 1.00 88.25 69 ALA A C 1
ATOM 521 O O . ALA A 1 69 ? -9.534 -2.753 -10.926 1.00 88.25 69 ALA A O 1
ATOM 522 N N . PHE A 1 70 ? -11.134 -1.220 -10.526 1.00 88.12 70 PHE A N 1
ATOM 523 C CA . PHE A 1 70 ? -10.522 -0.710 -9.303 1.00 88.12 70 PHE A CA 1
ATOM 524 C C . PHE A 1 70 ? -10.417 -1.807 -8.243 1.00 88.12 70 PHE A C 1
ATOM 526 O O . PHE A 1 70 ? -11.335 -2.608 -8.036 1.00 88.12 70 PHE A O 1
ATOM 533 N N . ARG A 1 71 ? -9.275 -1.833 -7.556 1.00 92.94 71 ARG A N 1
ATOM 534 C CA . ARG A 1 71 ? -8.976 -2.868 -6.572 1.00 92.94 71 ARG A CA 1
ATOM 535 C C . ARG A 1 71 ? -9.859 -2.734 -5.335 1.00 92.94 71 ARG A C 1
ATOM 537 O O . ARG A 1 71 ? -9.990 -1.657 -4.761 1.00 92.94 71 ARG A O 1
ATOM 544 N N . THR A 1 72 ? -10.405 -3.856 -4.874 1.00 94.19 72 THR A N 1
ATOM 545 C CA . THR A 1 72 ? -11.158 -3.908 -3.615 1.00 94.19 72 THR A CA 1
ATOM 546 C C . THR A 1 72 ? -10.209 -3.894 -2.415 1.00 94.19 72 THR A C 1
ATOM 548 O O . THR A 1 72 ? -9.504 -4.869 -2.148 1.00 94.19 72 THR A O 1
ATOM 551 N N . GLU A 1 73 ? -10.216 -2.796 -1.657 1.00 95.19 73 GLU A N 1
ATOM 552 C CA . GLU A 1 73 ? -9.377 -2.614 -0.467 1.00 95.19 73 GLU A CA 1
ATOM 553 C C . GLU A 1 73 ? -10.089 -3.109 0.804 1.00 95.19 73 GLU A C 1
ATOM 555 O O . GLU A 1 73 ? -10.808 -2.369 1.480 1.00 95.19 73 GLU A O 1
ATOM 560 N N . LEU A 1 74 ? -9.863 -4.377 1.168 1.00 96.25 74 LEU A N 1
ATOM 561 C CA . LEU A 1 74 ? -10.435 -4.982 2.384 1.00 96.25 74 LEU A CA 1
ATOM 562 C C . LEU A 1 74 ? -10.043 -4.229 3.665 1.00 96.25 74 LEU A C 1
ATOM 564 O O . LEU A 1 74 ? -10.828 -4.176 4.611 1.00 96.25 74 LEU A O 1
ATOM 568 N N . GLY A 1 75 ? -8.863 -3.604 3.681 1.00 95.19 75 GLY A N 1
ATOM 569 C CA . GLY A 1 75 ? -8.440 -2.720 4.761 1.00 95.19 75 GLY A CA 1
ATOM 570 C C . GLY A 1 75 ? -9.414 -1.554 4.968 1.00 95.19 75 GLY A C 1
ATOM 571 O O . GLY A 1 75 ? -9.884 -1.351 6.082 1.00 95.19 75 GLY A O 1
ATOM 572 N N . TYR A 1 76 ? -9.803 -0.850 3.899 1.00 93.38 76 TYR A N 1
ATOM 573 C CA . TYR A 1 76 ? -10.790 0.243 3.955 1.00 93.38 76 TYR A CA 1
ATOM 574 C C . TYR A 1 76 ? -12.179 -0.226 4.358 1.00 93.38 76 TYR A C 1
ATOM 576 O O . TYR A 1 76 ? -12.844 0.440 5.153 1.00 93.38 76 TYR A O 1
ATOM 584 N N . LEU A 1 77 ? -12.599 -1.393 3.869 1.00 94.12 77 LEU A N 1
ATOM 585 C CA . LEU A 1 77 ? -13.838 -2.010 4.334 1.00 94.12 77 LEU A CA 1
ATOM 586 C C . LEU A 1 77 ? -13.792 -2.246 5.845 1.00 94.12 77 LEU A C 1
ATOM 588 O O . LEU A 1 77 ? -14.763 -1.940 6.531 1.00 94.12 77 LEU A O 1
ATOM 592 N N . GLY A 1 78 ? -12.656 -2.700 6.378 1.00 95.19 78 GLY A N 1
ATOM 593 C CA . GLY A 1 78 ? -12.411 -2.764 7.816 1.00 95.19 78 GLY A CA 1
ATOM 594 C C . GLY A 1 78 ? -12.579 -1.412 8.506 1.00 95.19 78 GLY A C 1
ATOM 595 O O . GLY A 1 78 ? -13.348 -1.315 9.458 1.00 95.19 78 GLY A O 1
ATOM 596 N N . ILE A 1 79 ? -11.906 -0.364 8.010 1.00 94.31 79 ILE A N 1
ATOM 597 C CA . ILE A 1 79 ? -11.943 0.992 8.597 1.00 94.31 79 ILE A CA 1
ATOM 598 C C . ILE A 1 79 ? -13.379 1.530 8.675 1.00 94.31 79 ILE A C 1
ATOM 600 O O . ILE A 1 79 ? -13.764 2.138 9.675 1.00 94.31 79 ILE A O 1
ATOM 604 N N . ALA A 1 80 ? -14.201 1.263 7.656 1.00 94.31 80 ALA A N 1
ATOM 605 C CA . ALA A 1 80 ? -15.607 1.665 7.642 1.00 94.31 80 ALA A CA 1
ATOM 606 C C . ALA A 1 80 ? -16.421 1.050 8.803 1.00 94.31 80 ALA A C 1
ATOM 608 O O . ALA A 1 80 ? -17.405 1.638 9.262 1.00 94.31 80 ALA A O 1
ATOM 609 N N . HIS A 1 81 ? -15.994 -0.098 9.337 1.00 94.69 81 HIS A N 1
ATOM 610 C CA . HIS A 1 81 ? -16.579 -0.723 10.522 1.00 94.69 81 HIS A CA 1
ATOM 611 C C . HIS A 1 81 ? -15.888 -0.188 11.784 1.00 94.69 81 HIS A C 1
ATOM 613 O O . HIS A 1 81 ? -15.082 -0.865 12.411 1.00 94.69 81 HIS A O 1
ATOM 619 N N . ARG A 1 82 ? -16.263 1.036 12.178 1.00 89.56 82 ARG A N 1
ATOM 620 C CA . ARG A 1 82 ? -15.639 1.898 13.212 1.00 89.56 82 ARG A CA 1
ATOM 621 C C . ARG A 1 82 ? -15.266 1.263 14.562 1.00 89.56 82 ARG A C 1
ATOM 623 O O . ARG A 1 82 ? -14.519 1.865 15.321 1.00 89.56 82 ARG A O 1
ATOM 630 N N . GLN A 1 83 ? -15.826 0.109 14.899 1.00 88.88 83 GLN A N 1
ATOM 631 C CA . GLN A 1 83 ? -15.592 -0.594 16.164 1.00 88.88 83 GLN A CA 1
ATOM 632 C C . GLN A 1 83 ? -14.560 -1.725 16.062 1.00 88.88 83 GLN A C 1
ATOM 634 O O . GLN A 1 83 ? -14.176 -2.273 17.096 1.00 88.88 83 GLN A O 1
ATOM 639 N N . ALA A 1 84 ? -14.157 -2.097 14.844 1.00 92.88 84 ALA A N 1
ATOM 640 C CA . ALA A 1 84 ? -13.200 -3.161 14.599 1.00 92.88 84 ALA A CA 1
ATOM 641 C C . ALA A 1 84 ? -11.763 -2.638 14.697 1.00 92.88 84 ALA A C 1
ATOM 643 O O . ALA A 1 84 ? -11.459 -1.535 14.240 1.00 92.88 84 ALA A O 1
ATOM 644 N N . VAL A 1 85 ? -10.873 -3.450 15.264 1.00 94.56 85 VAL A N 1
ATOM 645 C CA . VAL A 1 85 ? -9.429 -3.246 15.094 1.00 94.56 85 VAL A CA 1
ATOM 646 C C . VAL A 1 85 ? -9.078 -3.677 13.674 1.00 94.56 85 VAL A C 1
ATOM 648 O O . VAL A 1 85 ? -9.508 -4.741 13.234 1.00 94.56 85 VAL A O 1
ATOM 651 N N . VAL A 1 86 ? -8.319 -2.871 12.939 1.00 96.31 86 VAL A N 1
ATOM 652 C CA . VAL A 1 86 ? -7.934 -3.188 11.555 1.00 96.31 86 VAL A CA 1
ATOM 653 C C . VAL A 1 86 ? -6.429 -3.121 11.441 1.00 96.31 86 VAL A C 1
ATOM 655 O O . VAL A 1 86 ? -5.831 -2.133 11.852 1.00 96.31 86 VAL A O 1
ATOM 658 N N . THR A 1 87 ? -5.811 -4.147 10.875 1.00 97.25 87 THR A N 1
ATOM 659 C CA . THR A 1 87 ? -4.371 -4.181 10.636 1.00 97.25 87 THR A CA 1
ATOM 660 C C . THR A 1 87 ? -4.097 -4.592 9.197 1.00 97.25 87 THR A C 1
ATOM 662 O O . THR A 1 87 ? -4.745 -5.488 8.651 1.00 97.25 87 THR A O 1
ATOM 665 N N . GLN A 1 88 ? -3.124 -3.935 8.576 1.00 97.75 88 GLN A N 1
ATOM 666 C CA . GLN A 1 88 ? -2.552 -4.338 7.301 1.00 97.75 88 GLN A CA 1
ATOM 667 C C . GLN A 1 88 ? -1.054 -4.544 7.505 1.00 97.75 88 GLN A C 1
ATOM 669 O O . GLN A 1 88 ? -0.330 -3.610 7.840 1.00 97.75 88 GLN A O 1
ATOM 674 N N . SER A 1 89 ? -0.598 -5.790 7.388 1.00 97.44 89 SER A N 1
ATOM 675 C CA . SER A 1 89 ? 0.740 -6.190 7.837 1.00 97.44 89 SER A CA 1
ATOM 676 C C . SER A 1 89 ? 1.328 -7.317 6.983 1.00 97.44 89 SER A C 1
ATOM 678 O O . SER A 1 89 ? 0.697 -7.820 6.046 1.00 97.44 89 SER A O 1
ATOM 680 N N . SER A 1 90 ? 2.577 -7.695 7.260 1.00 97.25 90 SER A N 1
ATOM 681 C CA . SER A 1 90 ? 3.256 -8.803 6.588 1.00 97.25 90 SER A CA 1
ATOM 682 C C . SER A 1 90 ? 4.356 -9.403 7.472 1.00 97.25 90 SER A C 1
ATOM 684 O O . SER A 1 90 ? 5.039 -8.658 8.181 1.00 97.25 90 SER A O 1
ATOM 686 N N . PRO A 1 91 ? 4.613 -10.725 7.385 1.00 95.06 91 PRO A N 1
ATOM 687 C CA . PRO A 1 91 ? 5.764 -11.361 8.026 1.00 95.06 91 PRO A CA 1
ATOM 688 C C . PRO A 1 91 ? 7.123 -10.790 7.585 1.00 95.06 91 PRO A C 1
ATOM 690 O O . PRO A 1 91 ? 8.121 -11.012 8.267 1.00 95.06 91 PRO A O 1
ATOM 693 N N . ALA A 1 92 ? 7.185 -10.035 6.477 1.00 94.44 92 ALA A N 1
ATOM 694 C CA . ALA A 1 92 ? 8.400 -9.339 6.043 1.00 94.44 92 ALA A CA 1
ATOM 695 C C . ALA A 1 92 ? 8.888 -8.262 7.031 1.00 94.44 92 ALA A C 1
ATOM 697 O O . ALA A 1 92 ? 10.054 -7.864 7.000 1.00 94.44 92 ALA A O 1
ATOM 698 N N . ARG A 1 93 ? 8.008 -7.822 7.934 1.00 94.81 93 ARG A N 1
ATOM 699 C CA . ARG A 1 93 ? 8.308 -6.976 9.093 1.00 94.81 93 ARG A CA 1
ATOM 700 C C . ARG A 1 93 ? 7.688 -7.636 10.323 1.00 94.81 93 ARG A C 1
ATOM 702 O O . ARG A 1 93 ? 6.644 -7.223 10.825 1.00 94.81 93 ARG A O 1
ATOM 709 N N . HIS A 1 94 ? 8.307 -8.728 10.767 1.00 94.06 94 HIS A N 1
ATOM 710 C CA . HIS A 1 94 ? 7.753 -9.587 11.816 1.00 94.06 94 HIS A CA 1
ATOM 711 C C . HIS A 1 94 ? 7.431 -8.825 13.111 1.00 94.06 94 HIS A C 1
ATOM 713 O O . HIS A 1 94 ? 6.427 -9.127 13.746 1.00 94.06 94 HIS A O 1
ATOM 719 N N . GLN A 1 95 ? 8.231 -7.821 13.487 1.00 94.06 95 GLN A N 1
ATOM 720 C CA . GLN A 1 95 ? 7.994 -7.055 14.710 1.00 94.06 95 GLN A CA 1
ATOM 721 C C . GLN A 1 95 ? 6.688 -6.258 14.622 1.00 94.06 95 GLN A C 1
ATOM 723 O O . GLN A 1 95 ? 5.867 -6.332 15.532 1.00 94.06 95 GLN A O 1
ATOM 728 N N . HIS A 1 96 ? 6.443 -5.582 13.495 1.00 94.12 96 HIS A N 1
ATOM 729 C CA . HIS A 1 96 ? 5.173 -4.903 13.241 1.00 94.12 96 HIS A CA 1
ATOM 730 C C . HIS A 1 96 ? 3.989 -5.883 13.238 1.00 94.12 96 HIS A C 1
ATOM 732 O O . HIS A 1 96 ? 2.955 -5.598 13.840 1.00 94.12 96 HIS A O 1
ATOM 738 N N . LEU A 1 97 ? 4.139 -7.061 12.617 1.00 95.31 97 LEU A N 1
ATOM 739 C CA . LEU A 1 97 ? 3.101 -8.099 12.619 1.00 95.31 97 LEU A CA 1
ATOM 740 C C . LEU A 1 97 ? 2.750 -8.562 14.045 1.00 95.31 97 LEU A C 1
ATOM 742 O O . LEU A 1 97 ? 1.573 -8.642 14.391 1.00 95.31 97 LEU A O 1
ATOM 746 N N . LEU A 1 98 ? 3.755 -8.824 14.883 1.00 94.25 98 LEU A N 1
ATOM 747 C CA . LEU A 1 98 ? 3.546 -9.203 16.284 1.00 94.25 98 LEU A CA 1
ATOM 748 C C . LEU A 1 98 ? 2.887 -8.070 17.081 1.00 94.25 98 LEU A C 1
ATOM 750 O O . LEU A 1 98 ? 1.945 -8.318 17.831 1.00 94.25 98 LEU A O 1
ATOM 754 N N . ASN A 1 99 ? 3.308 -6.822 16.865 1.00 92.31 99 ASN A N 1
ATOM 755 C CA . ASN A 1 99 ? 2.694 -5.653 17.497 1.00 92.31 99 ASN A CA 1
ATOM 756 C C . ASN A 1 99 ? 1.220 -5.481 17.080 1.00 92.31 99 ASN A C 1
ATOM 758 O O . ASN A 1 99 ? 0.394 -5.074 17.897 1.00 92.31 99 ASN A O 1
ATOM 762 N N . CYS A 1 100 ? 0.871 -5.796 15.828 1.00 93.12 100 CYS A N 1
ATOM 763 C CA . CYS A 1 100 ? -0.512 -5.810 15.345 1.00 93.12 100 CYS A CA 1
ATOM 764 C C . CYS A 1 100 ? -1.356 -6.869 16.062 1.00 93.12 100 CYS A C 1
ATOM 766 O O . CYS A 1 100 ? -2.479 -6.583 16.476 1.00 93.12 100 CYS A O 1
ATOM 768 N N . PHE A 1 101 ? -0.812 -8.074 16.232 1.00 92.19 101 PHE A N 1
ATOM 769 C CA . PHE A 1 101 ? -1.492 -9.152 16.938 1.00 92.19 101 PHE A CA 1
ATOM 770 C C . PHE A 1 101 ? -1.700 -8.836 18.415 1.00 92.19 101 PHE A C 1
ATOM 772 O O . PHE A 1 101 ? -2.838 -8.900 18.874 1.00 92.19 101 PHE A O 1
ATOM 779 N N . ASN A 1 102 ? -0.660 -8.400 19.125 1.00 88.88 102 ASN A N 1
ATOM 780 C CA . ASN A 1 102 ? -0.764 -8.033 20.540 1.00 88.88 102 ASN A CA 1
ATOM 781 C C . ASN A 1 102 ? -1.815 -6.934 20.755 1.00 88.88 102 ASN A C 1
ATOM 783 O O . ASN A 1 102 ? -2.734 -7.103 21.550 1.00 88.88 102 ASN A O 1
ATOM 787 N N . ALA A 1 103 ? -1.780 -5.876 19.935 1.00 84.12 103 ALA A N 1
ATOM 788 C CA . ALA A 1 103 ? -2.763 -4.794 20.004 1.00 84.12 103 ALA A CA 1
ATOM 789 C C . ALA A 1 103 ? -4.214 -5.243 19.738 1.00 84.12 103 ALA A C 1
ATOM 791 O O . ALA A 1 103 ? -5.142 -4.521 20.092 1.00 84.12 103 ALA A O 1
ATOM 792 N N . SER A 1 104 ? -4.420 -6.396 19.095 1.00 86.19 104 SER A N 1
ATOM 793 C CA . SER A 1 104 ? -5.750 -6.943 18.808 1.00 86.19 104 SER A CA 1
ATOM 794 C C . SER A 1 104 ? -6.210 -7.994 19.818 1.00 86.19 104 SER A C 1
ATOM 796 O O . SER A 1 104 ? -7.399 -8.037 20.134 1.00 86.19 104 SER A O 1
ATOM 798 N N . PHE A 1 105 ? -5.301 -8.834 20.323 1.00 82.81 105 PHE A N 1
ATOM 799 C CA . PHE A 1 105 ? -5.621 -9.913 21.258 1.00 82.81 105 PHE A CA 1
ATOM 800 C C . PHE A 1 105 ? -5.960 -9.381 22.649 1.00 82.81 105 PHE A C 1
ATOM 802 O O . PHE A 1 105 ? -6.839 -9.934 23.302 1.00 82.81 105 PHE A O 1
ATOM 809 N N . ASP A 1 106 ? -5.375 -8.247 23.036 1.00 75.44 106 ASP A N 1
ATOM 810 C CA . ASP A 1 106 ? -5.700 -7.562 24.291 1.00 75.44 106 ASP A CA 1
ATOM 811 C C . ASP A 1 106 ? -7.046 -6.810 24.228 1.00 75.44 106 ASP A C 1
ATOM 813 O O . ASP A 1 106 ? -7.452 -6.131 25.175 1.00 75.44 106 ASP A O 1
ATOM 817 N N . THR A 1 107 ? -7.775 -6.918 23.110 1.00 73.44 107 THR A N 1
ATOM 818 C CA . THR A 1 107 ? -9.072 -6.265 22.919 1.00 73.44 107 THR A CA 1
ATOM 819 C C . THR A 1 107 ? -10.182 -7.296 22.745 1.00 73.44 107 THR A C 1
ATOM 821 O O . THR A 1 107 ? -10.145 -8.143 21.855 1.00 73.44 107 THR A O 1
ATOM 824 N N . ALA A 1 108 ? -11.240 -7.189 23.551 1.00 78.94 108 ALA A N 1
ATOM 825 C CA . ALA A 1 108 ? -12.452 -7.997 23.412 1.00 78.94 108 ALA A CA 1
ATOM 826 C C . ALA A 1 108 ? -13.332 -7.508 22.237 1.00 78.94 108 ALA A C 1
ATOM 828 O O . ALA A 1 108 ? -14.514 -7.214 22.402 1.00 78.94 108 ALA A O 1
ATOM 829 N N . ARG A 1 109 ? -12.738 -7.339 21.048 1.00 85.00 109 ARG A N 1
ATOM 830 C CA . ARG A 1 109 ? -13.372 -6.755 19.856 1.00 85.00 109 ARG A CA 1
ATOM 831 C C . ARG A 1 109 ? -13.136 -7.611 18.624 1.00 85.00 109 ARG A C 1
ATOM 833 O O . ARG A 1 109 ? -12.204 -8.410 18.553 1.00 85.00 109 ARG A O 1
ATOM 840 N N . THR A 1 110 ? -13.976 -7.400 17.615 1.00 92.31 110 THR A N 1
ATOM 841 C CA . THR A 1 110 ? -13.722 -7.974 16.297 1.00 92.31 110 THR A CA 1
ATOM 842 C C . THR A 1 110 ? -12.495 -7.305 15.697 1.00 92.31 110 THR A C 1
ATOM 844 O O . THR A 1 110 ? -12.389 -6.078 15.705 1.00 92.31 110 THR A O 1
ATOM 847 N N . SER A 1 111 ? -11.582 -8.107 15.169 1.00 94.88 111 SER A N 1
ATOM 848 C CA . SER A 1 111 ? -10.341 -7.618 14.580 1.00 94.88 111 SER A CA 1
ATOM 849 C C . SER A 1 111 ? -10.174 -8.176 13.175 1.00 94.88 111 SER A C 1
ATOM 851 O O . SER A 1 111 ? -10.405 -9.361 12.948 1.00 94.88 111 SER A O 1
ATOM 853 N N . LEU A 1 112 ? -9.775 -7.327 12.235 1.00 96.94 112 LEU A N 1
ATOM 854 C CA . LEU A 1 112 ? -9.464 -7.683 10.859 1.00 96.94 112 LEU A CA 1
ATOM 855 C C . LEU A 1 112 ? -7.970 -7.522 10.612 1.00 96.94 112 LEU A C 1
ATOM 857 O O . LEU A 1 112 ? -7.440 -6.421 10.708 1.00 96.94 112 LEU A O 1
ATOM 861 N N . HIS A 1 113 ? -7.317 -8.607 10.220 1.00 97.69 113 HIS A N 1
ATOM 862 C CA . HIS A 1 113 ? -5.904 -8.651 9.878 1.00 97.69 113 HIS A CA 1
ATOM 863 C C . HIS A 1 113 ? -5.752 -8.999 8.403 1.00 97.69 113 HIS A C 1
ATOM 865 O O . HIS A 1 113 ? -6.005 -10.133 7.998 1.00 97.69 113 HIS A O 1
ATOM 871 N N . VAL A 1 114 ? -5.336 -8.031 7.591 1.00 98.12 114 VAL A N 1
ATOM 872 C CA . VAL A 1 114 ? -5.049 -8.217 6.165 1.00 98.12 114 VAL A CA 1
ATOM 873 C C . VAL A 1 114 ? -3.547 -8.443 6.001 1.00 98.12 114 VAL A C 1
ATOM 875 O O . VAL A 1 114 ? -2.733 -7.528 6.142 1.00 98.12 114 VAL A O 1
ATOM 878 N N . ILE A 1 115 ? -3.167 -9.686 5.720 1.00 97.94 115 ILE A N 1
ATOM 879 C CA . ILE A 1 115 ? -1.781 -10.149 5.801 1.00 97.94 115 ILE A CA 1
ATOM 880 C C . ILE A 1 115 ? -1.273 -10.528 4.412 1.00 97.94 115 ILE A C 1
ATOM 882 O O . ILE A 1 115 ? -1.768 -11.462 3.776 1.00 97.94 115 ILE A O 1
ATOM 886 N N . ASN A 1 116 ? -0.228 -9.841 3.958 1.00 97.12 116 ASN A N 1
ATOM 887 C CA . ASN A 1 116 ? 0.540 -10.259 2.791 1.00 97.12 116 ASN A CA 1
ATOM 888 C C . ASN A 1 116 ? 1.658 -11.210 3.236 1.00 97.12 116 ASN A C 1
ATOM 890 O O . ASN A 1 116 ? 2.595 -10.792 3.905 1.00 97.12 116 ASN A O 1
ATOM 894 N N . THR A 1 117 ? 1.599 -12.481 2.844 1.00 93.75 117 THR A N 1
ATOM 895 C CA . THR A 1 117 ? 2.643 -13.473 3.172 1.00 93.75 117 THR A CA 1
ATOM 896 C C . THR A 1 117 ? 3.752 -13.566 2.122 1.00 93.75 117 THR A C 1
ATOM 898 O O . THR A 1 117 ? 4.671 -14.371 2.264 1.00 93.75 117 THR A O 1
ATOM 901 N N . GLY A 1 118 ? 3.652 -12.784 1.046 1.00 90.25 118 GLY A N 1
ATOM 902 C CA . GLY A 1 118 ? 4.493 -12.925 -0.133 1.00 90.25 118 GLY A CA 1
ATOM 903 C C . GLY A 1 118 ? 4.181 -14.179 -0.938 1.00 90.25 118 GLY A C 1
ATOM 904 O O . GLY A 1 118 ? 3.265 -14.951 -0.644 1.00 90.25 118 GLY A O 1
ATOM 905 N N . LEU A 1 119 ? 4.972 -14.373 -1.985 1.00 88.19 119 LEU A N 1
ATOM 906 C CA . LEU A 1 119 ? 4.909 -15.521 -2.880 1.00 88.19 119 LEU A CA 1
ATOM 907 C C . LEU A 1 119 ? 6.317 -15.860 -3.352 1.00 88.19 119 LEU A C 1
ATOM 909 O O . LEU A 1 119 ? 7.188 -14.995 -3.372 1.00 88.19 119 LEU A O 1
ATOM 913 N N . ARG A 1 120 ? 6.540 -17.116 -3.732 1.00 83.88 120 ARG A N 1
ATOM 914 C CA . ARG A 1 120 ? 7.774 -17.541 -4.399 1.00 83.88 120 ARG A CA 1
ATOM 915 C C . ARG A 1 120 ? 7.487 -17.582 -5.899 1.00 83.88 120 ARG A C 1
ATOM 917 O O . ARG A 1 120 ? 6.788 -18.505 -6.321 1.00 83.88 120 ARG A O 1
ATOM 924 N N . PRO A 1 121 ? 7.937 -16.594 -6.696 1.00 72.38 121 PRO A N 1
ATOM 925 C CA . PRO A 1 121 ? 7.683 -16.612 -8.125 1.00 72.38 121 PRO A CA 1
ATOM 926 C C . PRO A 1 121 ? 8.366 -17.848 -8.722 1.00 72.38 121 PRO A C 1
ATOM 928 O O . PRO A 1 121 ? 9.549 -18.066 -8.444 1.00 72.38 121 PRO A O 1
ATOM 931 N N . PRO A 1 122 ? 7.674 -18.660 -9.538 1.00 68.69 122 PRO A N 1
ATOM 932 C CA . PRO A 1 122 ? 8.329 -19.728 -10.277 1.00 68.69 122 PRO A CA 1
ATOM 933 C C . PRO A 1 122 ? 9.268 -19.075 -11.298 1.00 68.69 122 PRO A C 1
ATOM 935 O O . PRO A 1 122 ? 8.842 -18.571 -12.334 1.00 68.69 122 PRO A O 1
ATOM 938 N N . SER A 1 123 ? 10.557 -18.999 -10.978 1.00 65.56 123 SER A N 1
ATOM 939 C CA . SER A 1 123 ? 11.564 -18.365 -11.825 1.00 65.56 123 SER A CA 1
ATOM 940 C C . SER A 1 123 ? 12.831 -19.203 -11.826 1.00 65.56 123 SER A C 1
ATOM 942 O O . SER A 1 123 ? 13.310 -19.605 -10.771 1.00 65.56 123 SER A O 1
ATOM 944 N N . LYS A 1 124 ? 13.371 -19.461 -13.021 1.00 60.66 124 LYS A N 1
ATOM 945 C CA . LYS A 1 124 ? 14.653 -20.159 -13.205 1.00 60.66 124 LYS A CA 1
ATOM 946 C C . LYS A 1 124 ? 15.857 -19.205 -13.226 1.00 60.66 124 LYS A C 1
ATOM 948 O O . LYS A 1 124 ? 16.982 -19.681 -13.209 1.00 60.66 124 LYS A O 1
ATOM 953 N N . LEU A 1 125 ? 15.621 -17.889 -13.311 1.00 59.41 125 LEU A N 1
ATOM 954 C CA . LEU A 1 125 ? 16.673 -16.871 -13.449 1.00 59.41 125 LEU A CA 1
ATOM 955 C C . LEU A 1 125 ? 17.162 -16.369 -12.086 1.00 59.41 125 LEU A C 1
ATOM 957 O O . LEU A 1 125 ? 18.345 -16.443 -11.789 1.00 59.41 125 LEU A O 1
ATOM 961 N N . VAL A 1 126 ? 16.235 -15.902 -11.244 1.00 65.38 126 VAL A N 1
ATOM 962 C CA . VAL A 1 126 ? 16.513 -15.411 -9.887 1.00 65.38 126 VAL A CA 1
ATOM 963 C C . VAL A 1 126 ? 15.469 -15.993 -8.945 1.00 65.38 126 VAL A C 1
ATOM 965 O O . VAL A 1 126 ? 14.266 -15.799 -9.145 1.00 65.38 126 VAL A O 1
ATOM 968 N N . THR A 1 127 ? 15.926 -16.716 -7.922 1.00 70.88 127 THR A N 1
ATOM 969 C CA . THR A 1 127 ? 15.046 -17.316 -6.913 1.00 70.88 127 THR A CA 1
ATOM 970 C C . THR A 1 127 ? 14.774 -16.292 -5.818 1.00 70.88 127 THR A C 1
ATOM 972 O O . THR A 1 127 ? 15.486 -16.227 -4.818 1.00 70.88 127 THR A O 1
ATOM 975 N N . LEU A 1 128 ? 13.741 -15.472 -6.005 1.00 82.25 128 LEU A N 1
ATOM 976 C CA . LEU A 1 128 ? 13.275 -14.567 -4.956 1.00 82.25 128 LEU A CA 1
ATOM 977 C C . LEU A 1 128 ? 12.468 -15.351 -3.919 1.00 82.25 128 LEU A C 1
ATOM 979 O O . LEU A 1 128 ? 11.529 -16.083 -4.249 1.00 82.25 128 LEU A O 1
ATOM 983 N N . ASN A 1 129 ? 12.835 -15.200 -2.648 1.00 87.50 129 ASN A N 1
ATOM 984 C CA . ASN A 1 129 ? 12.061 -15.776 -1.557 1.00 87.50 129 ASN A CA 1
ATOM 985 C C . ASN A 1 129 ? 10.790 -14.939 -1.295 1.00 87.50 129 ASN A C 1
ATOM 987 O O . ASN A 1 129 ? 10.685 -13.775 -1.683 1.00 87.50 129 ASN A O 1
ATOM 991 N N . ALA A 1 130 ? 9.813 -15.538 -0.609 1.00 90.94 130 ALA A N 1
ATOM 992 C CA . ALA A 1 130 ? 8.547 -14.864 -0.314 1.00 90.94 130 ALA A CA 1
ATOM 993 C C . ALA A 1 130 ? 8.723 -13.612 0.558 1.00 90.94 130 ALA A C 1
ATOM 995 O O . ALA A 1 130 ? 7.953 -12.669 0.418 1.00 90.94 130 ALA A O 1
ATOM 996 N N . TRP A 1 131 ? 9.748 -13.589 1.415 1.00 92.56 131 TRP A N 1
ATOM 997 C CA . TRP A 1 131 ? 10.053 -12.457 2.287 1.00 92.56 131 TRP A CA 1
ATOM 998 C C . TRP A 1 131 ? 10.452 -11.209 1.485 1.00 92.56 131 TRP A C 1
ATOM 1000 O O . TRP A 1 131 ? 9.909 -10.138 1.737 1.00 92.56 131 TRP A O 1
ATOM 1010 N N . LEU A 1 132 ? 11.298 -11.355 0.458 1.00 92.44 132 LEU A N 1
ATOM 1011 C CA . LEU A 1 132 ? 11.700 -10.267 -0.440 1.00 92.44 132 LEU A CA 1
ATOM 1012 C C . LEU A 1 132 ? 10.514 -9.733 -1.243 1.00 92.44 132 LEU A C 1
ATOM 1014 O O . LEU A 1 132 ? 10.300 -8.527 -1.293 1.00 92.44 132 LEU A O 1
ATOM 1018 N N . VAL A 1 133 ? 9.696 -10.621 -1.820 1.00 94.38 133 VAL A N 1
ATOM 1019 C CA . VAL A 1 133 ? 8.506 -10.200 -2.581 1.00 94.38 133 VAL A CA 1
ATOM 1020 C C . VAL A 1 133 ? 7.478 -9.523 -1.668 1.00 94.38 133 VAL A C 1
ATOM 1022 O O . VAL A 1 133 ? 6.822 -8.564 -2.066 1.00 94.38 133 VAL A O 1
ATOM 1025 N N . ALA A 1 134 ? 7.345 -9.986 -0.425 1.00 95.44 134 ALA A N 1
ATOM 1026 C CA . ALA A 1 134 ? 6.492 -9.342 0.563 1.00 95.44 134 ALA A CA 1
ATOM 1027 C C . ALA A 1 134 ? 7.030 -7.974 1.011 1.00 95.44 134 ALA A C 1
ATOM 1029 O O . ALA A 1 134 ? 6.230 -7.062 1.201 1.00 95.44 134 ALA A O 1
ATOM 1030 N N . GLY A 1 135 ? 8.351 -7.818 1.145 1.00 95.69 135 GLY A N 1
ATOM 1031 C CA . GLY A 1 135 ? 9.001 -6.536 1.428 1.00 95.69 135 GLY A CA 1
ATOM 1032 C C . GLY A 1 135 ? 8.829 -5.531 0.288 1.00 95.69 135 GLY A C 1
ATOM 1033 O O . GLY A 1 135 ? 8.402 -4.406 0.526 1.00 95.69 135 GLY A O 1
ATOM 1034 N N . ALA A 1 136 ? 9.040 -5.966 -0.957 1.00 96.44 136 ALA A N 1
ATOM 1035 C CA . ALA A 1 136 ? 8.831 -5.142 -2.148 1.00 96.44 136 ALA A CA 1
ATOM 1036 C C . ALA A 1 136 ? 7.383 -4.636 -2.274 1.00 96.44 136 ALA A C 1
ATOM 1038 O O . ALA A 1 136 ? 7.147 -3.541 -2.778 1.00 96.44 136 ALA A O 1
ATOM 1039 N N . ALA A 1 137 ? 6.395 -5.392 -1.782 1.00 97.38 137 ALA A N 1
ATOM 1040 C CA . ALA A 1 137 ? 5.006 -4.934 -1.757 1.00 97.38 137 ALA A CA 1
ATOM 1041 C C . ALA A 1 137 ? 4.781 -3.720 -0.828 1.00 97.38 137 ALA A C 1
ATOM 1043 O O . ALA A 1 137 ? 3.870 -2.933 -1.078 1.00 97.38 137 ALA A O 1
ATOM 1044 N N . ILE A 1 138 ? 5.588 -3.563 0.227 1.00 96.56 138 ILE A N 1
ATOM 1045 C CA . ILE A 1 138 ? 5.523 -2.413 1.145 1.00 96.56 138 ILE A CA 1
ATOM 1046 C C . ILE A 1 138 ? 6.171 -1.196 0.478 1.00 96.56 138 ILE A C 1
ATOM 1048 O O . ILE A 1 138 ? 5.556 -0.133 0.410 1.00 96.56 138 ILE A O 1
ATOM 1052 N N . GLU A 1 139 ? 7.380 -1.380 -0.065 1.00 96.81 139 GLU A N 1
ATOM 1053 C CA . GLU A 1 139 ? 8.130 -0.341 -0.788 1.00 96.81 139 GLU A CA 1
ATOM 1054 C C . GLU A 1 139 ? 7.293 0.235 -1.941 1.00 96.81 139 GLU A C 1
ATOM 1056 O O . GLU A 1 139 ? 7.103 1.438 -2.055 1.00 96.81 139 GLU A O 1
ATOM 1061 N N . SER A 1 140 ? 6.672 -0.634 -2.737 1.00 97.75 140 SER A N 1
ATOM 1062 C CA . SER A 1 140 ? 5.865 -0.254 -3.905 1.00 97.75 140 SER A CA 1
ATOM 1063 C C . SER A 1 140 ? 4.454 0.246 -3.600 1.00 97.75 140 SER A C 1
ATOM 1065 O O . SER A 1 140 ? 3.634 0.354 -4.514 1.00 97.75 140 SER A O 1
ATOM 1067 N N . ARG A 1 141 ? 4.109 0.451 -2.323 1.00 97.50 141 ARG A N 1
ATOM 1068 C CA . ARG A 1 141 ? 2.747 0.789 -1.870 1.00 97.50 141 ARG A CA 1
ATOM 1069 C C . ARG A 1 141 ? 1.658 -0.180 -2.370 1.00 97.50 141 ARG A C 1
ATOM 1071 O O . ARG A 1 141 ? 0.476 0.157 -2.350 1.00 97.50 141 ARG A O 1
ATOM 1078 N N . ALA A 1 142 ? 2.020 -1.393 -2.798 1.00 97.31 142 ALA A N 1
ATOM 1079 C CA . ALA A 1 142 ? 1.064 -2.441 -3.155 1.00 97.31 142 ALA A CA 1
ATOM 1080 C C . ALA A 1 142 ? 0.303 -2.944 -1.917 1.00 97.31 142 ALA A C 1
ATOM 1082 O O . ALA A 1 142 ? -0.858 -3.338 -2.003 1.00 97.31 142 ALA A O 1
ATOM 1083 N N . HIS A 1 143 ? 0.980 -2.946 -0.766 1.00 97.50 143 HIS A N 1
ATOM 1084 C CA . HIS A 1 143 ? 0.447 -3.354 0.532 1.00 97.50 143 HIS A CA 1
ATOM 1085 C C . HIS A 1 143 ? 1.038 -2.474 1.644 1.00 97.50 143 HIS A C 1
ATOM 1087 O O . HIS A 1 143 ? 1.892 -2.940 2.403 1.00 97.50 143 HIS A O 1
ATOM 1093 N N . PRO A 1 144 ? 0.638 -1.191 1.718 1.00 97.06 144 PRO A N 1
ATOM 1094 C CA . PRO A 1 144 ? 1.102 -0.281 2.757 1.00 97.06 144 PRO A CA 1
ATOM 1095 C C . PRO A 1 144 ? 0.628 -0.760 4.125 1.00 97.06 144 PRO A C 1
ATOM 1097 O O . PRO A 1 144 ? -0.440 -1.357 4.257 1.00 97.06 144 PRO A O 1
ATOM 1100 N N . PHE A 1 145 ? 1.412 -0.506 5.156 1.00 97.25 145 PHE A N 1
ATOM 1101 C CA . PHE A 1 145 ? 1.062 -0.909 6.503 1.00 97.25 145 PHE A CA 1
ATOM 1102 C C . PHE A 1 145 ? 0.245 0.144 7.214 1.00 97.25 145 PHE A C 1
ATOM 1104 O O . PHE A 1 145 ? 0.485 1.339 7.081 1.00 97.25 145 PHE A O 1
ATOM 1111 N N . PHE A 1 146 ? -0.709 -0.312 8.008 1.00 96.12 146 PHE A N 1
ATOM 1112 C CA . PHE A 1 146 ? -1.369 0.537 8.979 1.00 96.12 146 PHE A CA 1
ATOM 1113 C C . PHE A 1 146 ? -2.044 -0.320 10.040 1.00 96.12 146 PHE A C 1
ATOM 1115 O O . PHE A 1 146 ? -2.386 -1.485 9.811 1.00 96.12 146 PHE A O 1
ATOM 1122 N N . ARG A 1 147 ? -2.297 0.290 11.191 1.00 95.38 147 ARG A N 1
ATOM 1123 C CA . ARG A 1 147 ? -3.158 -0.250 12.237 1.00 95.38 147 ARG A CA 1
ATOM 1124 C C . ARG A 1 147 ? -4.154 0.817 12.656 1.00 95.38 147 ARG A C 1
ATOM 1126 O O . ARG A 1 147 ? -3.771 1.951 12.898 1.00 95.38 147 ARG A O 1
ATOM 1133 N N . ILE A 1 148 ? -5.414 0.433 12.799 1.00 94.50 148 ILE A N 1
ATOM 1134 C CA . ILE A 1 148 ? -6.467 1.237 13.410 1.00 94.50 148 ILE A CA 1
ATOM 1135 C C . ILE A 1 148 ? -6.895 0.535 14.690 1.00 94.50 148 ILE A C 1
ATOM 1137 O O . ILE A 1 148 ? -7.423 -0.577 14.642 1.00 94.50 148 ILE A O 1
ATOM 1141 N N . ASN A 1 149 ? -6.684 1.190 15.827 1.00 92.94 149 ASN A N 1
ATOM 1142 C CA . ASN A 1 149 ? -7.220 0.763 17.111 1.00 92.94 149 ASN A CA 1
ATOM 1143 C C . ASN A 1 149 ? -8.303 1.755 17.568 1.00 92.94 149 ASN A C 1
ATOM 1145 O O . ASN A 1 149 ? -7.967 2.830 18.067 1.00 92.94 149 ASN A O 1
ATOM 1149 N N . PRO A 1 150 ? -9.599 1.417 17.453 1.00 91.12 150 PRO A N 1
ATOM 1150 C CA . PRO A 1 150 ? -10.679 2.318 17.845 1.00 91.12 150 PRO A CA 1
ATOM 1151 C C . PRO A 1 150 ? -10.716 2.621 19.350 1.00 91.12 150 PRO A C 1
ATOM 1153 O O . PRO A 1 150 ? -11.340 3.603 19.741 1.00 91.12 150 PRO A O 1
ATOM 1156 N N . ALA A 1 151 ? -10.050 1.818 20.187 1.00 88.81 151 ALA A N 1
ATOM 1157 C CA . ALA A 1 151 ? -9.967 2.038 21.629 1.00 88.81 151 ALA A CA 1
ATOM 1158 C C . ALA A 1 151 ? -8.801 2.951 22.053 1.00 88.81 151 ALA A C 1
ATOM 1160 O O . ALA A 1 151 ? -8.716 3.298 23.226 1.00 88.81 151 ALA A O 1
ATOM 1161 N N . ALA A 1 152 ? -7.906 3.343 21.137 1.00 89.62 152 ALA A N 1
ATOM 1162 C CA . ALA A 1 152 ? -6.715 4.123 21.489 1.00 89.62 152 ALA A CA 1
ATOM 1163 C C . ALA A 1 152 ? -7.005 5.598 21.832 1.00 89.62 152 ALA A C 1
ATOM 1165 O O . ALA A 1 152 ? -6.163 6.260 22.429 1.00 89.62 152 ALA A O 1
ATOM 1166 N N . GLY A 1 153 ? -8.176 6.130 21.470 1.00 88.88 153 GLY A N 1
ATOM 1167 C CA . GLY A 1 153 ? -8.554 7.513 21.768 1.00 88.88 153 GLY A CA 1
ATOM 1168 C C . GLY A 1 153 ? -9.725 7.999 20.923 1.00 88.88 153 GLY A C 1
ATOM 1169 O O . GLY A 1 153 ? -10.386 7.203 20.256 1.00 88.88 153 GLY A O 1
ATOM 1170 N N . ASP A 1 154 ? -9.971 9.310 20.915 1.00 87.88 154 ASP A N 1
ATOM 1171 C CA . ASP A 1 154 ? -11.140 9.903 20.247 1.00 87.88 154 ASP A CA 1
ATOM 1172 C C . ASP A 1 154 ? -10.879 10.427 18.830 1.00 87.88 154 ASP A C 1
ATOM 1174 O O . ASP A 1 154 ? -11.807 10.513 18.022 1.00 87.88 154 ASP A O 1
ATOM 1178 N N . SER A 1 155 ? -9.624 10.717 18.486 1.00 88.62 155 SER A N 1
ATOM 1179 C CA . SER A 1 155 ? -9.244 11.237 17.171 1.00 88.62 155 SER A CA 1
ATOM 1180 C C . SER A 1 155 ? -8.667 10.149 16.263 1.00 88.62 155 SER A C 1
ATOM 1182 O O . SER A 1 155 ? -8.045 9.190 16.721 1.00 88.62 155 SER A O 1
ATOM 1184 N N . ALA A 1 156 ? -8.833 10.313 14.947 1.00 84.62 156 ALA A N 1
ATOM 1185 C CA . ALA A 1 156 ? -8.220 9.421 13.960 1.00 84.62 156 ALA A CA 1
ATOM 1186 C C . ALA A 1 156 ? -6.690 9.359 14.113 1.00 84.62 156 ALA A C 1
ATOM 1188 O O . ALA A 1 156 ? -6.124 8.272 14.064 1.00 84.62 156 ALA A O 1
ATOM 1189 N N . ALA A 1 157 ? -6.055 10.498 14.410 1.00 86.69 157 ALA A N 1
ATOM 1190 C CA . ALA A 1 157 ? -4.610 10.610 14.603 1.00 86.69 157 ALA A CA 1
ATOM 1191 C C . ALA A 1 157 ? -4.070 9.748 15.759 1.00 86.69 157 ALA A C 1
ATOM 1193 O O . ALA A 1 157 ? -2.950 9.266 15.683 1.00 86.69 157 ALA A O 1
ATOM 1194 N N . VAL A 1 158 ? -4.856 9.531 16.821 1.00 90.06 158 VAL A N 1
ATOM 1195 C CA . VAL A 1 158 ? -4.450 8.666 17.946 1.00 90.06 158 VAL A CA 1
ATOM 1196 C C . VAL A 1 158 ? -4.790 7.196 17.674 1.00 90.06 158 VAL A C 1
ATOM 1198 O O . VAL A 1 158 ? -4.124 6.289 18.168 1.00 90.06 158 VAL A O 1
ATOM 1201 N N . ARG A 1 159 ? -5.831 6.937 16.874 1.00 91.62 159 ARG A N 1
ATOM 1202 C CA . ARG A 1 159 ? -6.275 5.578 16.528 1.00 91.62 159 ARG A CA 1
ATOM 1203 C C . ARG A 1 159 ? -5.418 4.920 15.454 1.00 91.62 159 ARG A C 1
ATOM 1205 O O . ARG A 1 159 ? -5.350 3.691 15.435 1.00 91.62 159 ARG A O 1
ATOM 1212 N N . MET A 1 160 ? -4.833 5.705 14.552 1.00 93.12 160 MET A N 1
ATOM 1213 C CA . MET A 1 160 ? -4.079 5.216 13.403 1.00 93.12 160 MET A CA 1
ATOM 1214 C C . MET A 1 160 ? -2.576 5.194 13.670 1.00 93.12 160 MET A C 1
ATOM 1216 O O . MET A 1 160 ? -1.981 6.207 14.012 1.00 93.12 160 MET A O 1
ATOM 1220 N N . ASP A 1 161 ? -1.959 4.040 13.441 1.00 93.31 161 ASP A N 1
ATOM 1221 C CA . ASP A 1 161 ? -0.512 3.886 13.330 1.00 93.31 161 ASP A CA 1
ATOM 1222 C C . ASP A 1 161 ? -0.161 3.586 11.870 1.00 93.31 161 ASP A C 1
ATOM 1224 O O . ASP A 1 161 ? -0.731 2.680 11.257 1.00 93.31 161 ASP A O 1
ATOM 1228 N N . PHE A 1 162 ? 0.754 4.377 11.321 1.00 93.44 162 PHE A N 1
ATOM 1229 C CA . PHE A 1 162 ? 1.196 4.351 9.925 1.00 93.44 162 PHE A CA 1
ATOM 1230 C C . PHE A 1 162 ? 2.732 4.364 9.803 1.00 93.44 162 PHE A C 1
ATOM 1232 O O . PHE A 1 162 ? 3.282 4.494 8.709 1.00 93.44 162 PHE A O 1
ATOM 1239 N N . SER A 1 163 ? 3.432 4.243 10.932 1.00 88.50 163 SER A N 1
ATOM 1240 C CA . SER A 1 163 ? 4.860 4.555 11.062 1.00 88.50 163 SER A CA 1
ATOM 1241 C C . SER A 1 163 ? 5.801 3.549 10.389 1.00 88.50 163 SER A C 1
ATOM 1243 O O . SER A 1 163 ? 6.898 3.908 9.979 1.00 88.50 163 SER A O 1
ATOM 1245 N N . GLU A 1 164 ? 5.366 2.302 10.203 1.00 93.75 164 GLU A N 1
ATOM 1246 C CA . GLU A 1 164 ? 6.195 1.204 9.675 1.00 93.75 164 GLU A CA 1
ATOM 1247 C C . GLU A 1 164 ? 6.302 1.176 8.137 1.00 93.75 164 GLU A C 1
ATOM 1249 O O . GLU A 1 164 ? 6.736 0.182 7.544 1.00 93.75 164 GLU A O 1
ATOM 1254 N N . ASN A 1 165 ? 5.903 2.260 7.469 1.00 96.56 165 ASN A N 1
ATOM 1255 C CA . ASN A 1 165 ? 6.078 2.423 6.030 1.00 96.56 165 ASN A CA 1
ATOM 1256 C C . ASN A 1 165 ? 7.385 3.173 5.723 1.00 96.56 165 ASN A C 1
ATOM 1258 O O . ASN A 1 165 ? 7.670 4.176 6.370 1.00 96.56 165 ASN A O 1
ATOM 1262 N N . PRO A 1 166 ? 8.155 2.763 4.699 1.00 96.62 166 PRO A N 1
ATOM 1263 C CA . PRO A 1 166 ? 9.366 3.473 4.299 1.00 96.62 166 PRO A CA 1
ATOM 1264 C C . PRO A 1 166 ? 9.018 4.849 3.721 1.00 96.62 166 PRO A C 1
ATOM 1266 O O . PRO A 1 166 ? 8.117 4.946 2.882 1.00 96.62 166 PRO A O 1
ATOM 1269 N N . GLN A 1 167 ? 9.740 5.886 4.164 1.00 97.06 167 GLN A N 1
ATOM 1270 C CA . GLN A 1 167 ? 9.605 7.280 3.710 1.00 97.06 167 GLN A CA 1
ATOM 1271 C C . GLN A 1 167 ? 8.124 7.692 3.576 1.00 97.06 167 GLN A C 1
ATOM 1273 O O . GLN A 1 167 ? 7.630 7.876 2.456 1.00 97.06 167 GLN A O 1
ATOM 1278 N N . PRO A 1 168 ? 7.357 7.702 4.685 1.00 96.31 168 PRO A N 1
ATOM 1279 C CA . PRO A 1 168 ? 5.903 7.775 4.636 1.00 96.31 168 PRO A CA 1
ATOM 1280 C C . PRO A 1 168 ? 5.357 9.125 4.145 1.00 96.31 168 PRO A C 1
ATOM 1282 O O . PRO A 1 168 ? 4.158 9.243 3.918 1.00 96.31 168 PRO A O 1
ATOM 1285 N N . GLU A 1 169 ? 6.201 10.134 3.957 1.00 95.25 169 GLU A N 1
ATOM 1286 C CA . GLU A 1 169 ? 5.859 11.487 3.518 1.00 95.25 169 GLU A CA 1
ATOM 1287 C C . GLU A 1 169 ? 5.815 11.616 1.991 1.00 95.25 169 GLU A C 1
ATOM 1289 O O . GLU A 1 169 ? 5.147 12.505 1.468 1.00 95.25 169 GLU A O 1
ATOM 1294 N N . ILE A 1 170 ? 6.472 10.717 1.256 1.00 95.88 170 ILE A N 1
ATOM 1295 C CA . ILE A 1 170 ? 6.557 10.765 -0.210 1.00 95.88 170 ILE A CA 1
ATOM 1296 C C . ILE A 1 170 ? 5.736 9.649 -0.864 1.00 95.88 170 ILE A C 1
ATOM 1298 O O . ILE A 1 170 ? 5.418 8.627 -0.250 1.00 95.88 170 ILE A O 1
ATOM 1302 N N . ASP A 1 171 ? 5.354 9.857 -2.127 1.00 96.69 171 ASP A N 1
ATOM 1303 C CA . ASP A 1 171 ? 4.497 8.916 -2.864 1.00 96.69 171 ASP A CA 1
ATOM 1304 C C . ASP A 1 171 ? 5.174 7.541 -3.018 1.00 96.69 171 ASP A C 1
ATOM 1306 O O . ASP A 1 171 ? 4.572 6.507 -2.722 1.00 96.69 171 ASP A O 1
ATOM 1310 N N . TRP A 1 172 ? 6.445 7.543 -3.419 1.00 97.75 172 TRP A N 1
ATOM 1311 C CA . TRP A 1 172 ? 7.264 6.354 -3.644 1.00 97.75 172 TRP A CA 1
ATOM 1312 C C . TRP A 1 172 ? 8.575 6.495 -2.870 1.00 97.75 172 TRP A C 1
ATOM 1314 O O . TRP A 1 172 ? 9.186 7.559 -2.966 1.00 97.75 172 TRP A O 1
ATOM 1324 N N . PRO A 1 173 ? 9.015 5.481 -2.106 1.00 97.62 173 PRO A N 1
ATOM 1325 C CA . PRO A 1 173 ? 10.306 5.530 -1.437 1.00 97.62 173 PRO A CA 1
ATOM 1326 C C . PRO A 1 173 ? 11.429 5.579 -2.477 1.00 97.62 173 PRO A C 1
ATOM 1328 O O . PRO A 1 173 ? 11.414 4.829 -3.456 1.00 97.62 173 PRO A O 1
ATOM 1331 N N . VAL A 1 174 ? 12.386 6.475 -2.257 1.00 97.38 174 VAL A N 1
ATOM 1332 C CA . VAL A 1 174 ? 13.538 6.685 -3.137 1.00 97.38 174 VAL A CA 1
ATOM 1333 C C . VAL A 1 174 ? 14.759 5.993 -2.548 1.00 97.38 174 VAL A C 1
ATOM 1335 O O . VAL A 1 174 ? 15.015 6.096 -1.347 1.00 97.38 174 VAL A O 1
ATOM 1338 N N . HIS A 1 175 ? 15.509 5.283 -3.384 1.00 95.50 175 HIS A N 1
ATOM 1339 C CA . HIS A 1 175 ? 16.717 4.566 -2.986 1.00 95.50 175 HIS A CA 1
ATOM 1340 C C . HIS A 1 175 ? 17.877 4.939 -3.909 1.00 95.50 175 HIS A C 1
ATOM 1342 O O . HIS A 1 175 ? 17.683 5.101 -5.114 1.00 95.50 175 HIS A O 1
ATOM 1348 N N . SER A 1 176 ? 19.086 5.040 -3.350 1.00 94.62 176 SER A N 1
ATOM 1349 C CA . SER A 1 176 ? 20.305 5.174 -4.155 1.00 94.62 176 SER A CA 1
ATOM 1350 C C . SER A 1 176 ? 20.598 3.853 -4.868 1.00 94.62 176 SER A C 1
ATOM 1352 O O . SER A 1 176 ? 20.637 2.782 -4.251 1.00 94.62 176 SER A O 1
ATOM 1354 N N . PHE A 1 177 ? 20.803 3.937 -6.176 1.00 91.38 177 PHE A N 1
ATOM 1355 C CA . PHE A 1 177 ? 21.156 2.838 -7.053 1.00 91.38 177 PHE A CA 1
ATOM 1356 C C . PHE A 1 177 ? 22.492 3.142 -7.726 1.00 91.38 177 PHE A C 1
ATOM 1358 O O . PHE A 1 177 ? 22.651 4.164 -8.389 1.00 91.38 177 PHE A O 1
ATOM 1365 N N . ARG A 1 178 ? 23.467 2.245 -7.548 1.00 92.00 178 ARG A N 1
ATOM 1366 C CA . ARG A 1 178 ? 24.812 2.392 -8.112 1.00 92.00 178 ARG A CA 1
ATOM 1367 C C . ARG A 1 178 ? 25.086 1.304 -9.126 1.00 92.00 178 ARG A C 1
ATOM 1369 O O . ARG A 1 178 ? 24.894 0.125 -8.826 1.00 92.00 178 ARG A O 1
ATOM 1376 N N . TYR A 1 179 ? 25.581 1.700 -10.287 1.00 89.69 179 TYR A N 1
ATOM 1377 C CA . TYR A 1 179 ? 25.963 0.785 -11.353 1.00 89.69 179 TYR A CA 1
ATOM 1378 C C . TYR A 1 179 ? 27.172 1.322 -12.126 1.00 89.69 179 TYR A C 1
ATOM 1380 O O . TYR A 1 179 ? 27.570 2.475 -11.963 1.00 89.69 179 TYR A O 1
ATOM 1388 N N . LEU A 1 180 ? 27.788 0.451 -12.926 1.00 89.00 180 LEU A N 1
ATOM 1389 C CA . LEU A 1 180 ? 28.849 0.824 -13.857 1.00 89.00 180 LEU A CA 1
ATOM 1390 C C . LEU A 1 180 ? 28.225 1.079 -15.227 1.00 89.00 180 LEU A C 1
ATOM 1392 O O . LEU A 1 180 ? 27.451 0.246 -15.704 1.00 89.00 180 LEU A O 1
ATOM 1396 N N . ASP A 1 181 ? 28.538 2.222 -15.827 1.00 84.00 181 ASP A N 1
ATOM 1397 C CA . ASP A 1 181 ? 28.113 2.542 -17.188 1.00 84.00 181 ASP A CA 1
ATOM 1398 C C . ASP A 1 181 ? 28.999 1.859 -18.249 1.00 84.00 181 ASP A C 1
ATOM 1400 O O . ASP A 1 181 ? 29.922 1.100 -17.942 1.00 84.00 181 ASP A O 1
ATOM 1404 N N . GLU A 1 182 ? 28.716 2.133 -19.524 1.00 81.88 182 GLU A N 1
ATOM 1405 C CA . GLU A 1 182 ? 29.461 1.591 -20.670 1.00 81.88 182 GLU A CA 1
ATOM 1406 C C . GLU A 1 182 ? 30.940 2.023 -20.705 1.00 81.88 182 GLU A C 1
ATOM 1408 O O . GLU A 1 182 ? 31.745 1.389 -21.385 1.00 81.88 182 GLU A O 1
ATOM 1413 N N . ASN A 1 183 ? 31.309 3.073 -19.961 1.00 86.06 183 ASN A N 1
ATOM 1414 C CA . ASN A 1 183 ? 32.668 3.603 -19.852 1.00 86.06 183 ASN A CA 1
ATOM 1415 C C . ASN A 1 183 ? 33.372 3.160 -18.554 1.00 86.06 183 ASN A C 1
ATOM 1417 O O . ASN A 1 183 ? 34.411 3.723 -18.206 1.00 86.06 183 ASN A O 1
ATOM 1421 N N . GLU A 1 184 ? 32.808 2.187 -17.827 1.00 85.38 184 GLU A N 1
ATOM 1422 C CA . GLU A 1 184 ? 33.277 1.714 -16.515 1.00 85.38 184 GLU A CA 1
ATOM 1423 C C . GLU A 1 184 ? 33.278 2.798 -15.419 1.00 85.38 184 GLU A C 1
ATOM 1425 O O . GLU A 1 184 ? 33.929 2.659 -14.378 1.00 85.38 184 GLU A O 1
ATOM 1430 N N . LEU A 1 185 ? 32.520 3.879 -15.611 1.00 90.06 185 LEU A N 1
ATOM 1431 C CA . LEU A 1 185 ? 32.340 4.912 -14.604 1.00 90.06 185 LEU A CA 1
ATOM 1432 C C . LEU A 1 185 ? 31.226 4.503 -13.642 1.00 90.06 185 LEU A C 1
ATOM 1434 O O . LEU A 1 185 ? 30.176 3.993 -14.032 1.00 90.06 185 LEU A O 1
ATOM 1438 N N . THR A 1 186 ? 31.457 4.735 -12.349 1.00 91.50 186 THR A N 1
ATOM 1439 C CA . THR A 1 186 ? 30.421 4.532 -11.333 1.00 91.50 186 THR A CA 1
ATOM 1440 C C . THR A 1 186 ? 29.395 5.651 -11.434 1.00 91.50 186 THR A C 1
ATOM 1442 O O . THR A 1 186 ? 29.709 6.811 -11.166 1.00 91.50 186 THR A O 1
ATOM 1445 N N . VAL A 1 187 ? 28.168 5.280 -11.779 1.00 91.81 187 VAL A N 1
ATOM 1446 C CA . VAL A 1 187 ? 27.004 6.161 -11.782 1.00 91.81 187 VAL A CA 1
ATOM 1447 C C . VAL A 1 187 ? 26.175 5.860 -10.539 1.00 91.81 187 VAL A C 1
ATOM 1449 O O . VAL A 1 187 ? 25.908 4.701 -10.218 1.00 91.81 187 VAL A O 1
ATOM 1452 N N . GLU A 1 188 ? 25.788 6.911 -9.822 1.00 93.75 188 GLU A N 1
ATOM 1453 C CA . GLU A 1 188 ? 24.838 6.854 -8.713 1.00 93.75 188 GLU A CA 1
ATOM 1454 C C . GLU A 1 188 ? 23.581 7.621 -9.126 1.00 93.75 188 GLU A C 1
ATOM 1456 O O . GLU A 1 188 ? 23.655 8.799 -9.473 1.00 93.75 188 GLU A O 1
ATOM 1461 N N . GLU A 1 189 ? 22.436 6.942 -9.119 1.00 91.06 189 GLU A N 1
ATOM 1462 C CA . GLU A 1 189 ? 21.132 7.517 -9.444 1.00 91.06 189 GLU A CA 1
ATOM 1463 C C . GLU A 1 189 ? 20.143 7.261 -8.301 1.00 91.06 189 GLU A C 1
ATOM 1465 O O . GLU A 1 189 ? 20.167 6.217 -7.650 1.00 91.06 189 GLU A O 1
ATOM 1470 N N . GLU A 1 190 ? 19.254 8.217 -8.055 1.00 94.31 190 GLU A N 1
ATOM 1471 C CA . GLU A 1 190 ? 18.133 8.049 -7.136 1.00 94.31 190 GLU A CA 1
ATOM 1472 C C . GLU A 1 190 ? 16.908 7.518 -7.885 1.00 94.31 190 GLU A C 1
ATOM 1474 O O . GLU A 1 190 ? 16.410 8.159 -8.814 1.00 94.31 190 GLU A O 1
ATOM 1479 N N . LEU A 1 191 ? 16.407 6.352 -7.468 1.00 93.81 191 LEU A N 1
ATOM 1480 C CA . LEU A 1 191 ? 15.272 5.683 -8.103 1.00 93.81 191 LEU A CA 1
ATOM 1481 C C . LEU A 1 191 ? 14.101 5.540 -7.130 1.00 93.81 191 LEU A C 1
ATOM 1483 O O . LEU A 1 191 ? 14.253 5.011 -6.026 1.00 93.81 191 LEU A O 1
ATOM 1487 N N . GLY A 1 192 ? 12.912 5.970 -7.557 1.00 96.75 192 GLY A N 1
ATOM 1488 C CA . GLY A 1 192 ? 11.666 5.699 -6.843 1.00 96.75 192 GLY A CA 1
ATOM 1489 C C . GLY A 1 192 ? 11.197 4.260 -7.064 1.00 96.75 192 GLY A C 1
ATOM 1490 O O . GLY A 1 192 ? 11.016 3.841 -8.204 1.00 96.75 192 GLY A O 1
ATOM 1491 N N . PHE A 1 193 ? 10.948 3.510 -5.989 1.00 97.81 193 PHE A N 1
ATOM 1492 C CA . PHE A 1 193 ? 10.414 2.149 -6.083 1.00 97.81 193 PHE A CA 1
ATOM 1493 C C . PHE A 1 193 ? 8.881 2.172 -6.150 1.00 97.81 193 PHE A C 1
ATOM 1495 O O . PHE A 1 193 ? 8.196 2.471 -5.170 1.00 97.81 193 PHE A O 1
ATOM 1502 N N . THR A 1 194 ? 8.320 1.849 -7.312 1.00 98.38 194 THR A N 1
ATOM 1503 C CA . THR A 1 194 ? 6.886 1.964 -7.603 1.00 98.38 194 THR A CA 1
ATOM 1504 C C . THR A 1 194 ? 6.179 0.608 -7.669 1.00 98.38 194 THR A C 1
ATOM 1506 O O . THR A 1 194 ? 6.785 -0.465 -7.617 1.00 98.38 194 THR A O 1
ATOM 1509 N N . PHE A 1 195 ? 4.852 0.635 -7.838 1.00 98.19 195 PHE A N 1
ATOM 1510 C CA . PHE A 1 195 ? 4.073 -0.571 -8.142 1.00 98.19 195 PHE A CA 1
ATOM 1511 C C . PHE A 1 195 ? 4.541 -1.298 -9.410 1.00 98.19 195 PHE A C 1
ATOM 1513 O O . PHE A 1 195 ? 4.441 -2.523 -9.466 1.00 98.19 195 PHE A O 1
ATOM 1520 N N . ALA A 1 196 ? 5.074 -0.585 -10.408 1.00 98.06 196 ALA A N 1
ATOM 1521 C CA . ALA A 1 196 ? 5.570 -1.215 -11.629 1.00 98.06 196 ALA A CA 1
ATOM 1522 C C . ALA A 1 196 ? 6.815 -2.078 -11.360 1.00 98.06 196 ALA A C 1
ATOM 1524 O O . ALA A 1 196 ? 6.908 -3.191 -11.877 1.00 98.06 196 ALA A O 1
ATOM 1525 N N . ASP A 1 197 ? 7.711 -1.626 -10.482 1.00 96.75 197 ASP A N 1
ATOM 1526 C CA . ASP A 1 197 ? 8.906 -2.375 -10.075 1.00 96.75 197 ASP A CA 1
ATOM 1527 C C . ASP A 1 197 ? 8.528 -3.657 -9.323 1.00 96.75 197 ASP A C 1
ATOM 1529 O O . ASP A 1 197 ? 9.040 -4.742 -9.601 1.00 96.75 197 ASP A O 1
ATOM 1533 N N . TYR A 1 198 ? 7.541 -3.569 -8.425 1.00 96.38 198 TYR A N 1
ATOM 1534 C CA . TYR A 1 198 ? 6.972 -4.750 -7.774 1.00 96.38 198 TYR A CA 1
ATOM 1535 C C . TYR A 1 198 ? 6.288 -5.696 -8.769 1.00 96.38 198 TYR A C 1
ATOM 1537 O O . TYR A 1 198 ? 6.455 -6.914 -8.670 1.00 96.38 198 TYR A O 1
ATOM 1545 N N . ALA A 1 199 ? 5.547 -5.160 -9.743 1.00 95.44 199 ALA A N 1
ATOM 1546 C CA . ALA A 1 199 ? 4.866 -5.955 -10.759 1.00 95.44 199 ALA A CA 1
ATOM 1547 C C . ALA A 1 199 ? 5.844 -6.773 -11.616 1.00 95.44 199 ALA A C 1
ATOM 1549 O O . ALA A 1 199 ? 5.539 -7.917 -11.958 1.00 95.44 199 ALA A O 1
ATOM 1550 N N . LEU A 1 200 ? 7.043 -6.248 -11.884 1.00 93.12 200 LEU A N 1
ATOM 1551 C CA . LEU A 1 200 ? 8.092 -6.957 -12.620 1.00 93.12 200 LEU A CA 1
ATOM 1552 C C . LEU A 1 200 ? 8.549 -8.251 -11.915 1.00 93.12 200 LEU A C 1
ATOM 1554 O O . LEU A 1 200 ? 8.913 -9.233 -12.571 1.00 93.12 200 LEU A O 1
ATOM 1558 N N . LEU A 1 201 ? 8.466 -8.305 -10.579 1.00 91.25 201 LEU A N 1
ATOM 1559 C CA . LEU A 1 201 ? 8.810 -9.498 -9.790 1.00 91.25 201 LEU A CA 1
ATOM 1560 C C . LEU A 1 201 ? 7.820 -10.657 -10.004 1.00 91.25 201 LEU A C 1
ATOM 1562 O O . LEU A 1 201 ? 8.092 -11.803 -9.628 1.00 91.25 201 LEU A O 1
ATOM 1566 N N . LEU A 1 202 ? 6.656 -10.379 -10.592 1.00 90.69 202 LEU A N 1
ATOM 1567 C CA . LEU A 1 202 ? 5.529 -11.295 -10.661 1.00 90.69 202 LEU A CA 1
ATOM 1568 C C . LEU A 1 202 ? 5.455 -11.948 -12.033 1.00 90.69 202 LEU A C 1
ATOM 1570 O O . LEU A 1 202 ? 5.167 -11.307 -13.038 1.00 90.69 202 LEU A O 1
ATOM 1574 N N . ALA A 1 203 ? 5.649 -13.268 -12.064 1.00 87.50 203 ALA A N 1
ATOM 1575 C CA . ALA A 1 203 ? 5.689 -14.035 -13.308 1.00 87.50 203 ALA A CA 1
ATOM 1576 C C . ALA A 1 203 ? 4.461 -13.801 -14.208 1.00 87.50 203 ALA A C 1
ATOM 1578 O O . ALA A 1 203 ? 4.620 -13.631 -15.411 1.00 87.50 203 ALA A O 1
ATOM 1579 N N . ARG A 1 204 ? 3.260 -13.720 -13.620 1.00 87.44 204 ARG A N 1
ATOM 1580 C CA . ARG A 1 204 ? 1.997 -13.498 -14.347 1.00 87.44 204 ARG A CA 1
ATOM 1581 C C . ARG A 1 204 ? 1.848 -12.106 -14.972 1.00 87.44 204 ARG A C 1
ATOM 1583 O O . ARG A 1 204 ? 0.935 -11.918 -15.759 1.00 87.44 204 ARG A O 1
ATOM 1590 N N . LEU A 1 205 ? 2.674 -11.134 -14.580 1.00 92.00 205 LEU A N 1
ATOM 1591 C CA . LEU A 1 205 ? 2.616 -9.756 -15.081 1.00 92.00 205 LEU A CA 1
ATOM 1592 C C . LEU A 1 205 ? 3.778 -9.423 -16.019 1.00 92.00 205 LEU A C 1
ATOM 1594 O O . LEU A 1 205 ? 3.888 -8.293 -16.474 1.00 92.00 205 LEU A O 1
ATOM 1598 N N . ARG A 1 206 ? 4.655 -10.383 -16.338 1.00 89.81 206 ARG A N 1
ATOM 1599 C CA . ARG A 1 206 ? 5.808 -10.133 -17.220 1.00 89.81 206 ARG A CA 1
ATOM 1600 C C . ARG A 1 206 ? 5.396 -9.693 -18.622 1.00 89.81 206 ARG A C 1
ATOM 1602 O O . ARG A 1 206 ? 6.091 -8.887 -19.229 1.00 89.81 206 ARG A O 1
ATOM 1609 N N . ASP A 1 207 ? 4.237 -10.145 -19.096 1.00 92.81 207 ASP A N 1
ATOM 1610 C CA . ASP A 1 207 ? 3.693 -9.748 -20.397 1.00 92.81 207 ASP A CA 1
ATOM 1611 C C . ASP A 1 207 ? 3.273 -8.271 -20.447 1.00 92.81 207 ASP A C 1
ATOM 1613 O O . ASP A 1 207 ? 3.076 -7.738 -21.539 1.00 92.81 207 ASP A O 1
ATOM 1617 N N . CYS A 1 208 ? 3.210 -7.590 -19.300 1.00 95.38 208 CYS A N 1
ATOM 1618 C CA . CYS A 1 208 ? 3.010 -6.147 -19.191 1.00 95.38 208 CYS A CA 1
ATOM 1619 C C . CYS A 1 208 ? 4.289 -5.332 -19.446 1.00 95.38 208 CYS A C 1
ATOM 1621 O O . CYS A 1 208 ? 4.238 -4.105 -19.380 1.00 95.38 208 CYS A O 1
ATOM 1623 N N . PHE A 1 209 ? 5.424 -5.984 -19.714 1.00 96.81 209 PHE A N 1
ATOM 1624 C CA . PHE A 1 209 ? 6.710 -5.328 -19.930 1.00 96.81 209 PHE A CA 1
ATOM 1625 C C . PHE A 1 209 ? 7.275 -5.653 -21.312 1.00 96.81 209 PHE A C 1
ATOM 1627 O O . PHE A 1 209 ? 7.120 -6.768 -21.825 1.00 96.81 209 PHE A O 1
ATOM 1634 N N . ARG A 1 210 ? 7.938 -4.680 -21.940 1.00 95.94 210 ARG A N 1
ATOM 1635 C CA . ARG A 1 210 ? 8.610 -4.861 -23.235 1.00 95.94 210 ARG A CA 1
ATOM 1636 C C . ARG A 1 210 ? 10.031 -4.330 -23.179 1.00 95.94 210 ARG A C 1
ATOM 1638 O O . ARG A 1 210 ? 10.265 -3.232 -22.691 1.00 95.94 210 ARG A O 1
ATOM 1645 N N . TYR A 1 211 ? 10.962 -5.135 -23.675 1.00 94.25 211 TYR A N 1
ATOM 1646 C CA . TYR A 1 211 ? 12.368 -4.769 -23.767 1.00 94.25 211 TYR A CA 1
ATOM 1647 C C . TYR A 1 211 ? 12.569 -3.590 -24.720 1.00 94.25 211 TYR A C 1
ATOM 1649 O O . TYR A 1 211 ? 11.995 -3.588 -25.810 1.00 94.25 211 TYR A O 1
ATOM 1657 N N . VAL A 1 212 ? 13.388 -2.622 -24.309 1.00 91.69 212 VAL A N 1
ATOM 1658 C CA . VAL A 1 212 ? 13.836 -1.515 -25.157 1.00 91.69 212 VAL A CA 1
ATOM 1659 C C . VAL A 1 212 ? 15.263 -1.803 -25.617 1.00 91.69 212 VAL A C 1
ATOM 1661 O O . VAL A 1 212 ? 16.158 -1.843 -24.771 1.00 91.69 212 VAL A O 1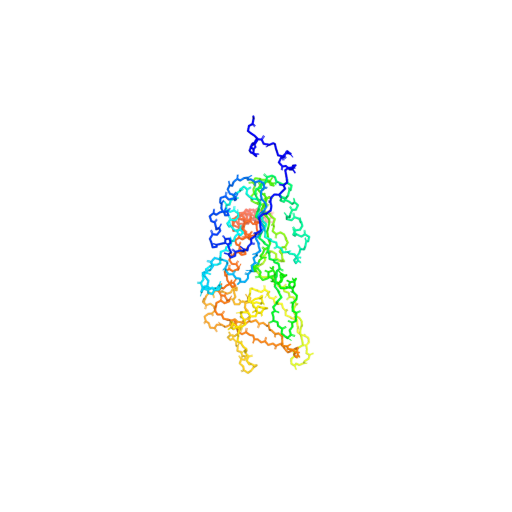
ATOM 1664 N N . PRO A 1 213 ? 15.492 -2.005 -26.926 1.00 87.00 213 PRO A N 1
ATOM 1665 C CA . PRO A 1 213 ? 16.840 -2.094 -27.475 1.00 87.00 213 PRO A CA 1
ATOM 1666 C C . PRO A 1 213 ? 17.627 -0.806 -27.214 1.00 87.00 213 PRO A C 1
ATOM 1668 O O . PRO A 1 213 ? 17.047 0.281 -27.218 1.00 87.00 213 PRO A O 1
ATOM 1671 N N . ALA A 1 214 ? 18.941 -0.914 -27.011 1.00 80.19 214 ALA A N 1
ATOM 1672 C CA . ALA A 1 214 ? 19.800 0.240 -26.735 1.00 80.19 214 ALA A CA 1
ATOM 1673 C C . ALA A 1 214 ? 19.761 1.284 -27.870 1.00 80.19 214 ALA A C 1
ATOM 1675 O O . ALA A 1 214 ? 19.867 2.481 -27.628 1.00 80.19 214 ALA A O 1
ATOM 1676 N N . GLU A 1 215 ? 19.512 0.842 -29.104 1.00 81.19 215 GLU A N 1
ATOM 1677 C CA . GLU A 1 215 ? 19.390 1.684 -30.296 1.00 81.19 215 GLU A CA 1
ATOM 1678 C C . GLU A 1 215 ? 18.104 2.526 -30.315 1.00 81.19 215 GLU A C 1
ATOM 1680 O O . GLU A 1 215 ? 17.960 3.425 -31.140 1.00 81.19 215 GLU A O 1
ATOM 1685 N N . CYS A 1 216 ? 17.146 2.216 -29.438 1.00 78.44 216 CYS A N 1
ATOM 1686 C CA . CYS A 1 216 ? 15.875 2.923 -29.295 1.00 78.44 216 CYS A CA 1
ATOM 1687 C C . CYS A 1 216 ? 15.875 3.896 -28.108 1.00 78.44 216 CYS A C 1
ATOM 1689 O O . CYS A 1 216 ? 14.802 4.253 -27.614 1.00 78.44 216 CYS A O 1
ATOM 1691 N N . ASP A 1 217 ? 17.054 4.320 -27.645 1.00 75.94 217 ASP A N 1
ATOM 1692 C CA . ASP A 1 217 ? 17.150 5.392 -26.664 1.00 75.94 217 ASP A CA 1
ATOM 1693 C C . ASP A 1 217 ? 16.596 6.701 -27.244 1.00 75.94 217 ASP A C 1
ATOM 1695 O O . ASP A 1 217 ? 16.951 7.128 -28.344 1.00 75.94 217 ASP A O 1
ATOM 1699 N N . SER A 1 218 ? 15.659 7.309 -26.526 1.00 84.00 218 SER A N 1
ATOM 1700 C CA . SER A 1 218 ? 14.903 8.465 -26.986 1.00 84.00 218 SER A CA 1
ATOM 1701 C C . SER A 1 218 ? 14.478 9.312 -25.799 1.00 84.00 218 SER A C 1
ATOM 1703 O O . SER A 1 218 ? 14.065 8.777 -24.771 1.00 84.00 218 SER A O 1
ATOM 1705 N N . ASP A 1 219 ? 14.439 10.630 -25.997 1.00 85.19 219 ASP A N 1
ATOM 1706 C CA . ASP A 1 219 ? 13.883 11.601 -25.044 1.00 85.19 219 ASP A CA 1
ATOM 1707 C C . ASP A 1 219 ? 12.399 11.345 -24.706 1.00 85.19 219 ASP A C 1
ATOM 1709 O O . ASP A 1 219 ? 11.860 11.912 -23.755 1.00 85.19 219 ASP A O 1
ATOM 1713 N N . ALA A 1 220 ? 11.717 10.485 -25.473 1.00 90.31 220 ALA A N 1
ATOM 1714 C CA . ALA A 1 220 ? 10.364 10.027 -25.174 1.00 90.31 220 ALA A CA 1
ATOM 1715 C C . ALA A 1 220 ? 10.306 9.019 -24.009 1.00 90.31 220 ALA A C 1
ATOM 1717 O O . ALA A 1 220 ? 9.226 8.772 -23.472 1.00 90.31 220 ALA A O 1
ATOM 1718 N N . LEU A 1 221 ? 11.427 8.412 -23.609 1.00 93.31 221 LEU A N 1
ATOM 1719 C CA . LEU A 1 221 ? 11.482 7.476 -22.488 1.00 93.31 221 LEU A CA 1
ATOM 1720 C C . LEU A 1 221 ? 11.668 8.228 -21.175 1.00 93.31 221 LEU A C 1
ATOM 1722 O O . LEU A 1 221 ? 12.552 9.065 -21.024 1.00 93.31 221 LEU A O 1
ATOM 1726 N N . THR A 1 222 ? 10.857 7.887 -20.181 1.00 94.88 222 THR A N 1
ATOM 1727 C CA . THR A 1 222 ? 10.993 8.456 -18.841 1.00 94.88 222 THR A CA 1
ATOM 1728 C C . THR A 1 222 ? 10.777 7.381 -17.785 1.00 94.88 222 THR A C 1
ATOM 1730 O O . THR A 1 222 ? 10.018 6.432 -17.998 1.00 94.88 222 THR A O 1
ATOM 1733 N N . SER A 1 223 ? 11.460 7.499 -16.649 1.00 95.00 223 SER A N 1
ATOM 1734 C CA . SER A 1 223 ? 11.306 6.541 -15.560 1.00 95.00 223 SER A CA 1
ATOM 1735 C C . SER A 1 223 ? 9.873 6.585 -15.023 1.00 95.00 223 SER A C 1
ATOM 1737 O O . SER A 1 223 ? 9.217 7.632 -15.006 1.00 95.00 223 SER A O 1
ATOM 1739 N N . VAL A 1 224 ? 9.340 5.429 -14.630 1.00 96.88 224 VAL A N 1
ATOM 1740 C CA . VAL A 1 224 ? 7.927 5.310 -14.247 1.00 96.88 224 VAL A CA 1
ATOM 1741 C C . VAL A 1 224 ? 7.561 6.191 -13.046 1.00 96.88 224 VAL A C 1
ATOM 1743 O O . VAL A 1 224 ? 6.463 6.740 -13.005 1.00 96.88 224 VAL A O 1
ATOM 1746 N N . ASP A 1 225 ? 8.468 6.396 -12.094 1.00 95.81 225 ASP A N 1
ATOM 1747 C CA . ASP A 1 225 ? 8.275 7.277 -10.941 1.00 95.81 225 ASP A CA 1
ATOM 1748 C C . ASP A 1 225 ? 8.091 8.744 -11.373 1.00 95.81 225 ASP A C 1
ATOM 1750 O O . ASP A 1 225 ? 7.119 9.390 -10.963 1.00 95.81 225 ASP A O 1
ATOM 1754 N N . ARG A 1 226 ? 8.943 9.238 -12.285 1.00 95.19 226 ARG A N 1
ATOM 1755 C CA . ARG A 1 226 ? 8.835 10.581 -12.876 1.00 95.19 226 ARG A CA 1
ATOM 1756 C C . ARG A 1 226 ? 7.573 10.707 -13.722 1.00 95.19 226 ARG A C 1
ATOM 1758 O O . ARG A 1 226 ? 6.828 11.672 -13.556 1.00 95.19 226 ARG A O 1
ATOM 1765 N N . TYR A 1 227 ? 7.278 9.706 -14.553 1.00 96.69 227 TYR A N 1
ATOM 1766 C CA . TYR A 1 227 ? 6.049 9.651 -15.350 1.00 96.69 227 TYR A CA 1
ATOM 1767 C C . TYR A 1 227 ? 4.797 9.809 -14.480 1.00 96.69 227 TYR A C 1
ATOM 1769 O O . TYR A 1 227 ? 3.869 10.541 -14.821 1.00 96.69 227 TYR A O 1
ATOM 1777 N N . LEU A 1 228 ? 4.753 9.117 -13.337 1.00 96.38 228 LEU A N 1
ATOM 1778 C CA . LEU A 1 228 ? 3.609 9.153 -12.431 1.00 96.38 228 LEU A CA 1
ATOM 1779 C C . LEU A 1 228 ? 3.451 10.524 -11.762 1.00 96.38 228 LEU A C 1
ATOM 1781 O O . LEU A 1 228 ? 2.317 10.921 -11.482 1.00 96.38 228 LEU A O 1
ATOM 1785 N N . ALA A 1 229 ? 4.542 11.247 -11.499 1.00 94.31 229 ALA A N 1
ATOM 1786 C CA . ALA A 1 229 ? 4.525 12.583 -10.897 1.00 94.31 229 ALA A CA 1
ATOM 1787 C C . ALA A 1 229 ? 4.000 13.686 -11.839 1.00 94.31 229 ALA A C 1
ATOM 1789 O O . ALA A 1 229 ? 3.530 14.718 -11.362 1.00 94.31 229 ALA A O 1
ATOM 1790 N N . MET A 1 230 ? 4.045 13.460 -13.153 1.00 94.88 230 MET A N 1
ATOM 1791 C CA . MET A 1 230 ? 3.640 14.421 -14.181 1.00 94.88 230 MET A CA 1
ATOM 1792 C C . MET A 1 230 ? 2.121 14.464 -14.417 1.00 94.88 230 MET A C 1
ATOM 1794 O O . MET A 1 230 ? 1.380 13.527 -14.101 1.00 94.88 230 MET A O 1
ATOM 1798 N N . SER A 1 231 ? 1.645 15.562 -15.013 1.00 93.12 231 SER A N 1
ATOM 1799 C CA . SER A 1 231 ? 0.249 15.710 -15.433 1.00 93.12 231 SER A CA 1
ATOM 1800 C C . SER A 1 231 ? -0.067 14.900 -16.708 1.00 93.12 231 SER A C 1
ATOM 1802 O O . SER A 1 231 ? 0.839 14.531 -17.468 1.00 93.12 231 SER A O 1
ATOM 1804 N N . PRO A 1 232 ? -1.354 14.627 -17.000 1.00 89.25 232 PRO A N 1
ATOM 1805 C CA . PRO A 1 232 ? -1.757 13.974 -18.248 1.00 89.25 232 PRO A CA 1
ATOM 1806 C C . PRO A 1 232 ? -1.257 14.702 -19.506 1.00 89.25 232 PRO A C 1
ATOM 1808 O O . PRO A 1 232 ? -0.902 14.067 -20.494 1.00 89.25 232 PRO A O 1
ATOM 1811 N N . GLU A 1 233 ? -1.177 16.033 -19.479 1.00 91.38 233 GLU A N 1
ATOM 1812 C CA . GLU A 1 233 ? -0.726 16.842 -20.613 1.00 91.38 233 GLU A CA 1
ATOM 1813 C C . GLU A 1 233 ? 0.765 16.661 -20.899 1.00 91.38 233 GLU A C 1
ATOM 1815 O O . GLU A 1 233 ? 1.140 16.609 -22.071 1.00 91.38 233 GLU A O 1
ATOM 1820 N N . GLN A 1 234 ? 1.579 16.563 -19.841 1.00 91.69 234 GLN A N 1
ATOM 1821 C CA . GLN A 1 234 ? 3.033 16.373 -19.902 1.00 91.69 234 GLN A CA 1
ATOM 1822 C C . GLN A 1 234 ? 3.410 14.962 -20.371 1.00 91.69 234 GLN A C 1
ATOM 1824 O O . GLN A 1 234 ? 4.424 14.775 -21.035 1.00 91.69 234 GLN A O 1
ATOM 1829 N N . THR A 1 235 ? 2.573 13.971 -20.064 1.00 91.94 235 THR A N 1
ATOM 1830 C CA . THR A 1 235 ? 2.840 12.554 -20.353 1.00 91.94 235 THR A CA 1
ATOM 1831 C C . THR A 1 235 ? 2.395 12.093 -21.742 1.00 91.94 235 THR A C 1
ATOM 1833 O O . THR A 1 235 ? 2.676 10.956 -22.113 1.00 91.94 235 THR A O 1
ATOM 1836 N N . ARG A 1 236 ? 1.736 12.954 -22.535 1.00 89.25 236 ARG A N 1
ATOM 1837 C CA . ARG A 1 236 ? 1.153 12.595 -23.847 1.00 89.25 236 ARG A CA 1
ATOM 1838 C C . ARG A 1 236 ? 2.128 11.938 -24.824 1.00 89.25 236 ARG A C 1
ATOM 1840 O O . ARG A 1 236 ? 1.722 11.036 -25.546 1.00 89.25 236 ARG A O 1
ATOM 1847 N N . ASN A 1 237 ? 3.378 12.392 -24.840 1.00 91.12 237 ASN A N 1
ATOM 1848 C CA . ASN A 1 237 ? 4.413 11.908 -25.759 1.00 91.12 237 ASN A CA 1
ATOM 1849 C C . ASN A 1 237 ? 5.511 11.117 -25.036 1.00 91.12 237 ASN A C 1
ATOM 1851 O O . ASN A 1 237 ? 6.589 10.929 -25.591 1.00 91.12 237 ASN A O 1
ATOM 1855 N N . LEU A 1 238 ? 5.256 10.703 -23.792 1.00 94.75 238 LEU A N 1
ATOM 1856 C CA . LEU A 1 238 ? 6.223 9.990 -22.969 1.00 94.75 238 LEU A CA 1
ATOM 1857 C C . LEU A 1 238 ? 5.799 8.539 -22.771 1.00 94.75 238 LEU A C 1
ATOM 1859 O O . LEU A 1 238 ? 4.614 8.228 -22.637 1.00 94.75 238 LEU A O 1
ATOM 1863 N N . VAL A 1 239 ? 6.788 7.659 -22.695 1.00 95.06 239 VAL A N 1
ATOM 1864 C CA . VAL A 1 239 ? 6.615 6.231 -22.458 1.00 95.06 239 VAL A CA 1
ATOM 1865 C C . VAL A 1 239 ? 7.325 5.865 -21.149 1.00 95.06 239 VAL A C 1
ATOM 1867 O O . VAL A 1 239 ? 8.539 6.064 -21.041 1.00 95.06 239 VAL A O 1
ATOM 1870 N N . PRO A 1 240 ? 6.596 5.346 -20.141 1.00 97.19 240 PRO A N 1
ATOM 1871 C CA . PRO A 1 240 ? 7.190 4.968 -18.868 1.00 97.19 240 PRO A CA 1
ATOM 1872 C C . PRO A 1 240 ? 8.012 3.683 -18.999 1.00 97.19 240 PRO A C 1
ATOM 1874 O O . PRO A 1 240 ? 7.556 2.704 -19.599 1.00 97.19 240 PRO A O 1
ATOM 1877 N N . PHE A 1 241 ? 9.179 3.651 -18.361 1.00 96.88 241 PHE A N 1
ATOM 1878 C CA . PHE A 1 241 ? 9.993 2.444 -18.228 1.00 96.88 241 PHE A CA 1
ATOM 1879 C C . PHE A 1 241 ? 10.393 2.164 -16.771 1.00 96.88 241 PHE A C 1
ATOM 1881 O O . PHE A 1 241 ? 10.395 3.059 -15.925 1.00 96.88 241 PHE A O 1
ATOM 1888 N N . VAL A 1 242 ? 10.750 0.908 -16.501 1.00 96.50 242 VAL A N 1
ATOM 1889 C CA . VAL A 1 242 ? 11.458 0.468 -15.288 1.00 96.50 242 VAL A CA 1
ATOM 1890 C C . VAL A 1 242 ? 12.833 -0.075 -15.653 1.00 96.50 242 VAL A C 1
ATOM 1892 O O . VAL A 1 242 ? 13.040 -0.587 -16.759 1.00 96.50 242 VAL A O 1
ATOM 1895 N N . TRP A 1 243 ? 13.767 0.019 -14.714 1.00 93.81 243 TRP A N 1
ATOM 1896 C CA . TRP A 1 243 ? 15.076 -0.609 -14.829 1.00 93.81 243 TRP A CA 1
ATOM 1897 C C . TRP A 1 243 ? 14.995 -2.095 -14.468 1.00 93.81 243 TRP A C 1
ATOM 1899 O O . TRP A 1 243 ? 14.340 -2.486 -13.502 1.00 93.81 243 TRP A O 1
ATOM 1909 N N . ALA A 1 244 ? 15.678 -2.937 -15.236 1.00 91.75 244 ALA A N 1
ATOM 1910 C CA . ALA A 1 244 ? 15.782 -4.366 -14.980 1.00 91.75 244 ALA A CA 1
ATOM 1911 C C . ALA A 1 244 ? 17.206 -4.851 -15.237 1.00 91.75 244 ALA A C 1
ATOM 1913 O O . ALA A 1 244 ? 17.874 -4.376 -16.148 1.00 91.75 244 ALA A O 1
ATOM 1914 N N . VAL A 1 245 ? 17.652 -5.831 -14.457 1.00 89.25 245 VAL A N 1
ATOM 1915 C CA . VAL A 1 245 ? 18.975 -6.441 -14.621 1.00 89.25 245 VAL A CA 1
ATOM 1916 C C . VAL A 1 245 ? 18.802 -7.867 -15.125 1.00 89.25 245 VAL A C 1
ATOM 1918 O O . VAL A 1 245 ? 17.991 -8.629 -14.588 1.00 89.25 245 VAL A O 1
ATOM 1921 N N . ASP A 1 246 ? 19.539 -8.227 -16.172 1.00 87.06 246 ASP A N 1
ATOM 1922 C CA . ASP A 1 246 ? 19.532 -9.588 -16.702 1.00 87.06 246 ASP A CA 1
ATOM 1923 C C . ASP A 1 246 ? 20.503 -10.524 -15.953 1.00 87.06 246 ASP A C 1
ATOM 1925 O O . ASP A 1 246 ? 21.140 -10.174 -14.960 1.00 87.06 246 ASP A O 1
ATOM 1929 N N . ARG A 1 247 ? 20.623 -11.766 -16.433 1.00 84.75 247 ARG A N 1
ATOM 1930 C CA . ARG A 1 247 ? 21.507 -12.781 -15.835 1.00 84.75 247 ARG A CA 1
ATOM 1931 C C . ARG A 1 247 ? 23.008 -12.489 -15.995 1.00 84.75 247 ARG A C 1
ATOM 1933 O O . ARG A 1 247 ? 23.806 -13.151 -15.345 1.00 84.75 247 ARG A O 1
ATOM 1940 N N . ASN A 1 248 ? 23.375 -11.580 -16.895 1.00 87.38 248 ASN A N 1
ATOM 1941 C CA . ASN A 1 248 ? 24.750 -11.181 -17.178 1.00 87.38 248 ASN A CA 1
ATOM 1942 C C . ASN A 1 248 ? 25.118 -9.881 -16.438 1.00 87.38 248 ASN A C 1
ATOM 1944 O O . ASN A 1 248 ? 26.172 -9.318 -16.711 1.00 87.38 248 ASN A O 1
ATOM 1948 N N . HIS A 1 249 ? 24.265 -9.414 -15.516 1.00 85.88 249 HIS A N 1
ATOM 1949 C CA . HIS A 1 249 ? 24.418 -8.148 -14.794 1.00 85.88 249 HIS A CA 1
ATOM 1950 C C . HIS A 1 249 ? 24.353 -6.904 -15.687 1.00 85.88 249 HIS A C 1
ATOM 1952 O O . HIS A 1 249 ? 24.853 -5.848 -15.308 1.00 85.88 249 HIS A O 1
ATOM 1958 N N . ILE A 1 250 ? 23.703 -7.011 -16.849 1.00 88.31 250 ILE A N 1
ATOM 1959 C CA . ILE A 1 250 ? 23.502 -5.876 -17.748 1.00 88.31 250 ILE A CA 1
ATOM 1960 C C . ILE A 1 250 ? 22.191 -5.184 -17.379 1.00 88.31 250 ILE A C 1
ATOM 1962 O O . ILE A 1 250 ? 21.163 -5.837 -17.165 1.00 88.31 250 ILE A O 1
ATOM 1966 N N . LEU A 1 251 ? 22.257 -3.857 -17.280 1.00 90.50 251 LEU A N 1
ATOM 1967 C CA . LEU A 1 251 ? 21.125 -2.993 -16.987 1.00 90.50 251 LEU A CA 1
ATOM 1968 C C . LEU A 1 251 ? 20.333 -2.707 -18.269 1.00 90.50 251 LEU A C 1
ATOM 1970 O O . LEU A 1 251 ? 20.888 -2.293 -19.281 1.00 90.50 251 LEU A O 1
ATOM 1974 N N . HIS A 1 252 ? 19.021 -2.905 -18.206 1.00 91.62 252 HIS A N 1
ATOM 1975 C CA . HIS A 1 252 ? 18.105 -2.781 -19.333 1.00 91.62 252 HIS A CA 1
ATOM 1976 C C . HIS A 1 252 ? 16.887 -1.944 -18.963 1.00 91.62 252 HIS A C 1
ATOM 1978 O O . HIS A 1 252 ? 16.417 -1.974 -17.824 1.00 91.62 252 HIS A O 1
ATOM 1984 N N . ARG A 1 253 ? 16.318 -1.256 -19.955 1.00 94.00 253 ARG A N 1
ATOM 1985 C CA . ARG A 1 253 ? 15.048 -0.535 -19.814 1.00 94.00 253 ARG A CA 1
ATOM 1986 C C . ARG A 1 253 ? 13.901 -1.398 -20.310 1.00 94.00 253 ARG A C 1
ATOM 1988 O O . ARG A 1 253 ? 13.955 -1.952 -21.409 1.00 94.00 253 ARG A O 1
ATOM 1995 N N . LEU A 1 254 ? 12.852 -1.501 -19.500 1.00 96.50 254 LEU A N 1
ATOM 1996 C CA . LEU A 1 254 ? 11.622 -2.199 -19.854 1.00 96.50 254 LEU A CA 1
ATOM 1997 C C . LEU A 1 254 ? 10.452 -1.217 -19.862 1.00 96.50 254 LEU A C 1
ATOM 1999 O O . LEU A 1 254 ? 10.097 -0.672 -18.819 1.00 96.50 254 LEU A O 1
ATOM 2003 N N . VAL A 1 255 ? 9.825 -1.024 -21.021 1.00 97.19 255 VAL A N 1
ATOM 2004 C CA . VAL A 1 255 ? 8.588 -0.240 -21.140 1.00 97.19 255 VAL A CA 1
ATOM 2005 C C . VAL A 1 255 ? 7.478 -0.919 -20.356 1.00 97.19 255 VAL A C 1
ATOM 2007 O O . VAL A 1 255 ? 7.308 -2.138 -20.435 1.00 97.19 255 VAL A O 1
ATOM 2010 N N . VAL A 1 256 ? 6.711 -0.111 -19.631 1.00 97.75 256 VAL A N 1
ATOM 2011 C CA . VAL A 1 256 ? 5.596 -0.544 -18.790 1.00 97.75 256 VAL A CA 1
ATOM 2012 C C . VAL A 1 256 ? 4.279 -0.374 -19.546 1.00 97.75 256 VAL A C 1
ATOM 2014 O O . VAL A 1 256 ? 4.012 0.677 -20.126 1.00 97.75 256 VAL A O 1
ATOM 2017 N N . SER A 1 257 ? 3.430 -1.402 -19.533 1.00 96.88 257 SER A N 1
ATOM 2018 C CA . SER A 1 257 ? 2.081 -1.325 -20.107 1.00 96.88 257 SER A CA 1
ATOM 2019 C C . SER A 1 257 ? 1.207 -0.283 -19.403 1.00 96.88 257 SER A C 1
ATOM 2021 O O . SER A 1 257 ? 1.332 -0.063 -18.195 1.00 96.88 257 SER A O 1
ATOM 2023 N N . VAL A 1 258 ? 0.231 0.251 -20.140 1.00 94.88 258 VAL A N 1
ATOM 2024 C CA . VAL A 1 258 ? -0.764 1.204 -19.626 1.00 94.88 258 VAL A CA 1
ATOM 2025 C C . VAL A 1 258 ? -1.505 0.663 -18.395 1.00 94.88 258 VAL A C 1
ATOM 2027 O O . VAL A 1 258 ? -1.732 1.417 -17.450 1.00 94.88 258 VAL A O 1
ATOM 2030 N N . ASP A 1 259 ? -1.823 -0.634 -18.363 1.00 95.31 259 ASP A N 1
ATOM 2031 C CA . ASP A 1 259 ? -2.548 -1.264 -17.251 1.00 95.31 259 ASP A CA 1
ATOM 2032 C C . ASP A 1 259 ? -1.759 -1.190 -15.939 1.00 95.31 259 ASP A C 1
ATOM 2034 O O . ASP A 1 259 ? -2.283 -0.753 -14.914 1.00 95.31 259 ASP A O 1
ATOM 2038 N N . VAL A 1 260 ? -0.468 -1.541 -15.971 1.00 97.06 260 VAL A N 1
ATOM 2039 C CA . VAL A 1 260 ? 0.413 -1.458 -14.793 1.00 97.06 260 VAL A CA 1
ATOM 2040 C C . VAL A 1 260 ? 0.658 -0.003 -14.396 1.00 97.06 260 VAL A C 1
ATOM 2042 O O . VAL A 1 260 ? 0.666 0.311 -13.205 1.00 97.06 260 VAL A O 1
ATOM 2045 N N . THR A 1 261 ? 0.799 0.909 -15.361 1.00 96.81 261 THR A N 1
ATOM 2046 C CA . THR A 1 261 ? 0.925 2.345 -15.077 1.00 96.81 261 THR A CA 1
ATOM 2047 C C . THR A 1 261 ? -0.327 2.898 -14.388 1.00 96.81 261 THR A C 1
ATOM 2049 O O . THR A 1 261 ? -0.218 3.638 -13.409 1.00 96.81 261 THR A O 1
ATOM 2052 N N . ASN A 1 262 ? -1.524 2.516 -14.837 1.00 95.38 262 ASN A N 1
ATOM 2053 C CA . ASN A 1 262 ? -2.778 2.907 -14.195 1.00 95.38 262 ASN A CA 1
ATOM 2054 C C . ASN A 1 262 ? -2.938 2.265 -12.813 1.00 95.38 262 ASN A C 1
ATOM 2056 O O . ASN A 1 262 ? -3.329 2.954 -11.872 1.00 95.38 262 ASN A O 1
ATOM 2060 N N . ALA A 1 263 ? -2.549 1.000 -12.651 1.00 96.25 263 ALA A N 1
ATOM 2061 C CA . ALA A 1 263 ? -2.519 0.346 -11.347 1.00 96.25 263 ALA A CA 1
ATOM 2062 C C . ALA A 1 263 ? -1.545 1.040 -10.376 1.00 96.25 263 ALA A C 1
ATOM 2064 O O . ALA A 1 263 ? -1.852 1.190 -9.195 1.00 96.25 263 ALA A O 1
ATOM 2065 N N . ALA A 1 264 ? -0.404 1.540 -10.861 1.00 97.38 264 ALA A N 1
ATOM 2066 C CA . ALA A 1 264 ? 0.515 2.342 -10.056 1.00 97.38 264 ALA A CA 1
ATOM 2067 C C . ALA A 1 264 ? -0.101 3.688 -9.637 1.00 97.38 264 ALA A C 1
ATOM 2069 O O . ALA A 1 264 ? 0.039 4.091 -8.480 1.00 97.38 264 ALA A O 1
ATOM 2070 N N . ARG A 1 265 ? -0.843 4.365 -10.528 1.00 96.19 265 ARG A N 1
ATOM 2071 C CA . ARG A 1 265 ? -1.615 5.571 -10.164 1.00 96.19 265 ARG A CA 1
ATOM 2072 C C . ARG A 1 265 ? -2.662 5.268 -9.091 1.00 96.19 265 ARG A C 1
ATOM 2074 O O . ARG A 1 265 ? -2.775 6.030 -8.135 1.00 96.19 265 ARG A O 1
ATOM 2081 N N . ASP A 1 266 ? -3.381 4.158 -9.228 1.00 95.38 266 ASP A N 1
ATOM 2082 C CA . ASP A 1 266 ? -4.378 3.696 -8.257 1.00 95.38 266 ASP A CA 1
ATOM 2083 C C . ASP A 1 266 ? -3.748 3.435 -6.878 1.00 95.38 266 ASP A C 1
ATOM 2085 O O . ASP A 1 266 ? -4.195 3.990 -5.873 1.00 95.38 266 ASP A O 1
ATOM 2089 N N . ARG A 1 267 ? -2.626 2.702 -6.824 1.00 96.81 267 ARG A N 1
ATOM 2090 C CA . ARG A 1 267 ? -1.879 2.472 -5.573 1.00 96.81 267 ARG A CA 1
ATOM 2091 C C . ARG A 1 267 ? -1.376 3.768 -4.942 1.00 96.81 267 ARG A C 1
ATOM 2093 O O . ARG A 1 267 ? -1.460 3.913 -3.726 1.00 96.81 267 ARG A O 1
ATOM 2100 N N . ARG A 1 268 ? -0.921 4.739 -5.741 1.00 96.62 268 ARG A N 1
ATOM 2101 C CA . ARG A 1 268 ? -0.541 6.066 -5.233 1.00 96.62 268 ARG A CA 1
ATOM 2102 C C . ARG A 1 268 ? -1.727 6.823 -4.640 1.00 96.62 268 ARG A C 1
ATOM 2104 O O . ARG A 1 268 ? -1.586 7.460 -3.603 1.00 96.62 268 ARG A O 1
ATOM 2111 N N . ASN A 1 269 ? -2.887 6.777 -5.289 1.00 95.12 269 ASN A N 1
ATOM 2112 C CA . ASN A 1 269 ? -4.087 7.437 -4.778 1.00 95.12 269 ASN A CA 1
ATOM 2113 C C . ASN A 1 269 ? -4.544 6.800 -3.460 1.00 95.12 269 ASN A C 1
ATOM 2115 O O . ASN A 1 269 ? -4.848 7.514 -2.506 1.00 95.12 269 ASN A O 1
ATOM 2119 N N . TYR A 1 270 ? -4.515 5.468 -3.382 1.00 95.69 270 TYR A N 1
ATOM 2120 C CA . TYR A 1 270 ? -4.761 4.729 -2.146 1.00 95.69 270 TYR A CA 1
ATOM 2121 C C . TYR A 1 270 ? -3.779 5.128 -1.035 1.00 95.69 270 TYR A C 1
ATOM 2123 O O . TYR A 1 270 ? -4.198 5.451 0.075 1.00 95.69 270 TYR A O 1
ATOM 2131 N N . TRP A 1 271 ? -2.485 5.188 -1.353 1.00 97.00 271 TRP A N 1
ATOM 2132 C CA . TRP A 1 271 ? -1.439 5.639 -0.439 1.00 97.00 271 TRP A CA 1
ATOM 2133 C C . TRP A 1 271 ? -1.688 7.053 0.100 1.00 97.00 271 TRP A C 1
ATOM 2135 O O . TRP A 1 271 ? -1.674 7.251 1.310 1.00 97.00 271 TRP A O 1
ATOM 2145 N N . ARG A 1 272 ? -1.988 8.024 -0.770 1.00 95.88 272 ARG A N 1
ATOM 2146 C CA . ARG A 1 272 ? -2.274 9.411 -0.363 1.00 95.88 272 ARG A CA 1
ATOM 2147 C C . ARG A 1 272 ? -3.492 9.514 0.551 1.00 95.88 272 ARG A C 1
ATOM 2149 O O . ARG A 1 272 ? -3.459 10.254 1.525 1.00 95.88 272 ARG A O 1
ATOM 2156 N N . ALA A 1 273 ? -4.536 8.733 0.290 1.00 93.94 273 ALA A N 1
ATOM 2157 C CA . ALA A 1 273 ? -5.697 8.688 1.174 1.00 93.94 273 ALA A CA 1
ATOM 2158 C C . ALA A 1 273 ? -5.350 8.107 2.564 1.00 93.94 273 ALA A C 1
ATOM 2160 O O . ALA A 1 273 ? -5.853 8.598 3.574 1.00 93.94 273 ALA A O 1
ATOM 2161 N N . LEU A 1 274 ? -4.446 7.121 2.647 1.00 94.88 274 LEU A N 1
ATOM 2162 C CA . LEU A 1 274 ? -3.914 6.655 3.934 1.00 94.88 274 LEU A CA 1
ATOM 2163 C C . LEU A 1 274 ? -3.054 7.720 4.628 1.00 94.88 274 LEU A C 1
ATOM 2165 O O . LEU A 1 274 ? -3.200 7.901 5.835 1.00 94.88 274 LEU A O 1
ATOM 2169 N N . GLN A 1 275 ? -2.196 8.430 3.885 1.00 94.81 275 GLN A N 1
ATOM 2170 C CA . GLN A 1 275 ? -1.400 9.542 4.417 1.00 94.81 275 GLN A CA 1
ATOM 2171 C C . GLN A 1 275 ? -2.317 10.588 5.064 1.00 94.81 275 GLN A C 1
ATOM 2173 O O . GLN A 1 275 ? -2.127 10.924 6.232 1.00 94.81 275 GLN A O 1
ATOM 2178 N N . GLU A 1 276 ? -3.362 11.026 4.356 1.00 93.06 276 GLU A N 1
ATOM 2179 C CA . GLU A 1 276 ? -4.311 12.023 4.863 1.00 93.06 276 GLU A CA 1
ATOM 2180 C C . GLU A 1 276 ? -4.987 11.576 6.168 1.00 93.06 276 GLU A C 1
ATOM 2182 O O . GLU A 1 276 ? -5.099 12.373 7.107 1.00 93.06 276 GLU A O 1
ATOM 2187 N N . MET A 1 277 ? -5.394 10.301 6.256 1.00 91.12 277 MET A N 1
ATOM 2188 C CA . MET A 1 277 ? -5.966 9.719 7.479 1.00 91.12 277 MET A CA 1
ATOM 2189 C C . MET A 1 277 ? -4.956 9.639 8.629 1.00 91.12 277 MET A C 1
ATOM 2191 O O . MET A 1 277 ? -5.339 9.827 9.784 1.00 91.12 277 MET A O 1
ATOM 2195 N N . ALA A 1 278 ? -3.679 9.410 8.319 1.00 91.81 278 ALA A N 1
ATOM 2196 C CA . ALA A 1 278 ? -2.579 9.436 9.281 1.00 91.81 278 ALA A CA 1
ATOM 2197 C C . ALA A 1 278 ? -2.150 10.865 9.673 1.00 91.81 278 ALA A C 1
ATOM 2199 O O . ALA A 1 278 ? -1.252 11.032 10.494 1.00 91.81 278 ALA A O 1
ATOM 2200 N N . GLY A 1 279 ? -2.763 11.903 9.091 1.00 90.75 279 GLY A N 1
ATOM 2201 C CA . GLY A 1 279 ? -2.374 13.300 9.304 1.00 90.75 279 GLY A CA 1
ATOM 2202 C C . GLY A 1 279 ? -1.136 13.734 8.511 1.00 90.75 279 GLY A C 1
ATOM 2203 O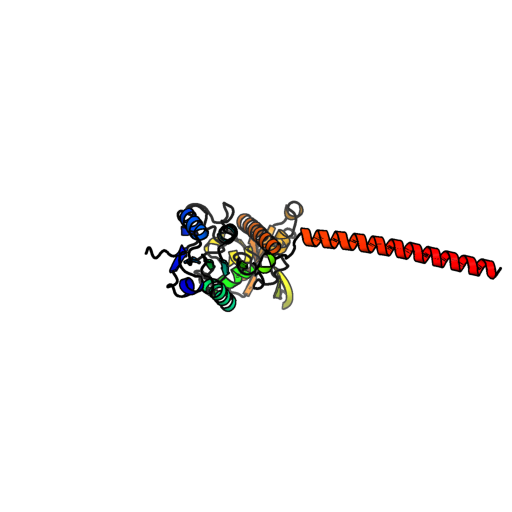 O . GLY A 1 279 ? -0.659 14.852 8.686 1.00 90.75 279 GLY A O 1
ATOM 2204 N N . ILE A 1 280 ? -0.633 12.887 7.615 1.00 90.94 280 ILE A N 1
ATOM 2205 C CA . ILE A 1 280 ? 0.477 13.179 6.707 1.00 90.94 280 ILE A CA 1
ATOM 2206 C C . ILE A 1 280 ? -0.094 13.815 5.438 1.00 90.94 280 ILE A C 1
ATOM 2208 O O . ILE A 1 280 ? -1.078 13.327 4.888 1.00 90.94 280 ILE A O 1
ATOM 2212 N N . ARG A 1 281 ? 0.513 14.911 4.958 1.00 85.31 281 ARG A N 1
ATOM 2213 C CA . ARG A 1 281 ? 0.039 15.648 3.762 1.00 85.31 281 ARG A CA 1
ATOM 2214 C C . ARG A 1 281 ? -1.455 15.985 3.821 1.00 85.31 281 ARG A C 1
ATOM 2216 O O . ARG A 1 281 ? -2.188 15.894 2.838 1.00 85.31 281 ARG A O 1
ATOM 2223 N N . ASN A 1 282 ? -1.927 16.332 5.016 1.00 87.19 282 ASN A N 1
ATOM 2224 C CA . ASN A 1 282 ? -3.323 16.663 5.224 1.00 87.19 282 ASN A CA 1
ATOM 2225 C C . ASN A 1 282 ? -3.595 18.086 4.718 1.00 87.19 282 ASN A C 1
ATOM 2227 O O . ASN A 1 282 ? -3.146 19.067 5.313 1.00 87.19 282 ASN A O 1
ATOM 2231 N N . ARG A 1 283 ? -4.383 18.200 3.645 1.00 85.19 283 ARG A N 1
ATOM 2232 C CA . ARG A 1 283 ? -4.669 19.480 2.978 1.00 85.19 283 ARG A CA 1
ATOM 2233 C C . ARG A 1 283 ? -5.293 20.535 3.896 1.00 85.19 283 ARG A C 1
ATOM 2235 O O . ARG A 1 283 ? -5.084 21.726 3.678 1.00 85.19 283 ARG A O 1
ATOM 2242 N N . TYR A 1 284 ? -6.057 20.133 4.913 1.00 85.94 284 TYR A N 1
ATOM 2243 C CA . TYR A 1 284 ? -6.625 21.078 5.879 1.00 85.94 284 TYR A CA 1
ATOM 2244 C C . TYR A 1 284 ? -5.545 21.659 6.793 1.00 85.94 284 TYR A C 1
ATOM 2246 O O . TYR A 1 284 ? -5.572 22.855 7.073 1.00 85.94 284 TYR A O 1
ATOM 2254 N N . VAL A 1 285 ? -4.574 20.837 7.201 1.00 86.44 285 VAL A N 1
ATOM 2255 C CA . VAL A 1 285 ? -3.418 21.276 7.994 1.00 86.44 285 VAL A CA 1
ATOM 2256 C C . VAL A 1 285 ? -2.519 22.186 7.160 1.00 86.44 285 VAL A C 1
ATOM 2258 O O . VAL A 1 285 ? -2.175 23.273 7.609 1.00 86.44 285 VAL A O 1
ATOM 2261 N N . GLU A 1 286 ? -2.203 21.798 5.923 1.00 87.19 286 GLU A N 1
ATOM 2262 C CA . GLU A 1 286 ? -1.406 22.621 5.001 1.00 87.19 286 GLU A CA 1
ATOM 2263 C C . GLU A 1 286 ? -2.058 23.984 4.745 1.00 87.19 286 GLU A C 1
ATOM 2265 O O . GLU A 1 286 ? -1.390 25.017 4.787 1.00 87.19 286 GLU A O 1
ATOM 2270 N N . ARG A 1 287 ? -3.380 24.001 4.533 1.00 89.06 287 ARG A N 1
ATOM 2271 C CA . ARG A 1 287 ? -4.145 25.236 4.358 1.00 89.06 287 ARG A CA 1
ATOM 2272 C C . ARG A 1 287 ? -4.113 26.107 5.611 1.00 89.06 287 ARG A C 1
ATOM 2274 O O . A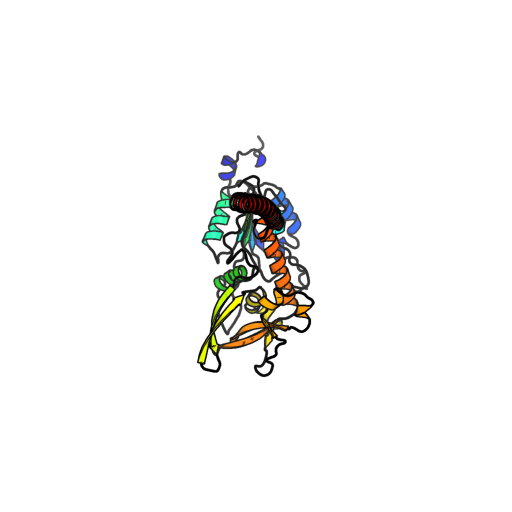RG A 1 287 ? -3.868 27.301 5.486 1.00 89.06 287 ARG A O 1
ATOM 2281 N N . ALA A 1 288 ? -4.327 25.525 6.791 1.00 89.62 288 ALA A N 1
ATOM 2282 C CA . ALA A 1 288 ? -4.275 26.262 8.050 1.00 89.62 288 ALA A CA 1
ATOM 2283 C C . ALA A 1 288 ? -2.888 26.885 8.275 1.00 89.62 288 ALA A C 1
ATOM 2285 O O . ALA A 1 288 ? -2.792 28.069 8.583 1.00 89.62 288 ALA A O 1
ATOM 2286 N N . ILE A 1 289 ? -1.812 26.127 8.027 1.00 89.94 289 ILE A N 1
ATOM 2287 C CA . ILE A 1 289 ? -0.433 26.629 8.098 1.00 89.94 289 ILE A CA 1
ATOM 2288 C C . ILE A 1 289 ? -0.226 27.785 7.111 1.00 89.94 289 ILE A C 1
ATOM 2290 O O . ILE A 1 289 ? 0.324 28.819 7.488 1.00 89.94 289 ILE A O 1
ATOM 2294 N N . ALA A 1 290 ? -0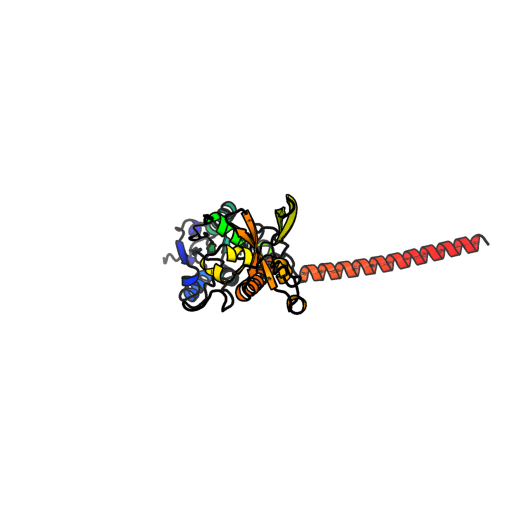.673 27.641 5.861 1.00 90.69 290 ALA A N 1
ATOM 2295 C CA . ALA A 1 290 ? -0.524 28.680 4.845 1.00 90.69 290 ALA A CA 1
ATOM 2296 C C . ALA A 1 290 ? -1.291 29.966 5.202 1.00 90.69 290 ALA A C 1
ATOM 2298 O O . ALA A 1 290 ? -0.774 31.069 5.010 1.00 90.69 290 ALA A O 1
ATOM 2299 N N . GLU A 1 291 ? -2.504 29.839 5.743 1.00 92.19 291 GLU A N 1
ATOM 2300 C CA . GLU A 1 291 ? -3.317 30.965 6.214 1.00 92.19 291 GLU A CA 1
ATOM 2301 C C . GLU A 1 291 ? -2.634 31.683 7.391 1.00 92.19 291 GLU A C 1
ATOM 2303 O O . GLU A 1 291 ? -2.468 32.903 7.340 1.00 92.19 291 GLU A O 1
ATOM 2308 N N . THR A 1 292 ? -2.137 30.944 8.391 1.00 92.25 292 THR A N 1
ATOM 2309 C CA . THR A 1 292 ? -1.381 31.515 9.521 1.00 92.25 292 THR A CA 1
ATOM 2310 C C . THR A 1 292 ? -0.108 32.224 9.060 1.00 92.25 292 THR A C 1
ATOM 2312 O O . THR A 1 292 ? 0.122 33.368 9.441 1.00 92.25 292 THR A O 1
ATOM 2315 N N . GLN A 1 293 ? 0.687 31.606 8.182 1.00 92.56 293 GLN A N 1
ATOM 2316 C CA . GLN A 1 293 ? 1.908 32.225 7.649 1.00 92.56 293 GLN A CA 1
ATOM 2317 C C . GLN A 1 293 ? 1.618 33.505 6.859 1.00 92.56 293 GLN A C 1
ATOM 2319 O O . GLN A 1 293 ? 2.408 34.449 6.883 1.00 92.56 293 GLN A O 1
ATOM 2324 N N . THR A 1 294 ? 0.498 33.544 6.136 1.00 93.19 294 THR A N 1
ATOM 2325 C CA . THR A 1 294 ? 0.081 34.734 5.386 1.00 93.19 294 THR A CA 1
ATOM 2326 C C . THR A 1 294 ? -0.289 35.869 6.339 1.00 93.19 294 THR A C 1
ATOM 2328 O O . THR A 1 294 ? 0.133 37.006 6.129 1.00 93.19 294 THR A O 1
ATOM 2331 N N . GLU A 1 295 ? -1.020 35.560 7.410 1.00 93.50 295 GLU A N 1
ATOM 2332 C CA . GLU A 1 295 ? -1.397 36.536 8.431 1.00 93.50 295 GLU A CA 1
ATOM 2333 C C . GLU A 1 295 ? -0.182 37.067 9.204 1.00 93.50 295 GLU A C 1
ATOM 2335 O O . GLU A 1 295 ? -0.031 38.278 9.359 1.00 93.50 295 GLU A O 1
ATOM 2340 N N . GLU A 1 296 ? 0.742 36.196 9.611 1.00 92.12 296 GLU A N 1
ATOM 2341 C CA . GLU A 1 296 ? 1.984 36.609 10.276 1.00 92.12 296 GLU A CA 1
ATOM 2342 C C . GLU A 1 296 ? 2.833 37.524 9.389 1.00 92.12 296 GLU A C 1
ATOM 2344 O O . GLU A 1 296 ? 3.313 38.562 9.847 1.00 92.12 296 GLU A O 1
ATOM 2349 N N . ARG A 1 297 ? 2.974 37.198 8.096 1.00 93.12 297 ARG A N 1
ATOM 2350 C CA . ARG A 1 297 ? 3.677 38.063 7.133 1.00 93.12 297 ARG A CA 1
ATOM 2351 C C . ARG A 1 297 ? 3.002 39.422 6.993 1.00 93.12 297 ARG A C 1
ATOM 2353 O O . ARG A 1 297 ? 3.699 40.430 6.896 1.00 93.12 297 ARG A O 1
ATOM 2360 N N . ARG A 1 298 ? 1.667 39.466 7.004 1.00 93.44 298 ARG A N 1
ATOM 2361 C CA . ARG A 1 298 ? 0.895 40.714 6.944 1.00 93.44 298 ARG A CA 1
ATOM 2362 C C . ARG A 1 298 ? 1.138 41.580 8.180 1.00 93.44 298 ARG A C 1
ATOM 2364 O O . ARG A 1 298 ? 1.389 42.775 8.040 1.00 93.44 298 ARG A O 1
ATOM 2371 N N . LEU A 1 299 ? 1.103 40.986 9.373 1.00 93.88 299 LEU A N 1
ATOM 2372 C CA . LEU A 1 299 ? 1.372 41.689 10.631 1.00 93.88 299 LEU A CA 1
ATOM 2373 C C . LEU A 1 299 ? 2.821 42.189 10.705 1.00 93.88 299 LEU A C 1
ATOM 2375 O O . LEU A 1 299 ? 3.052 43.336 11.080 1.00 93.88 299 LEU A O 1
ATOM 2379 N N . ALA A 1 300 ? 3.788 41.367 10.291 1.00 91.75 300 ALA A N 1
ATOM 2380 C CA . ALA A 1 300 ? 5.197 41.749 10.246 1.00 91.75 300 ALA A CA 1
ATOM 2381 C C . ALA A 1 300 ? 5.458 42.890 9.247 1.00 91.75 300 ALA A C 1
ATOM 2383 O O . ALA A 1 300 ? 6.209 43.814 9.553 1.00 91.75 300 ALA A O 1
ATOM 2384 N N . ALA A 1 301 ? 4.814 42.863 8.074 1.00 92.75 301 ALA A N 1
ATOM 2385 C CA . ALA A 1 301 ? 4.901 43.946 7.097 1.00 92.75 301 ALA A CA 1
ATOM 2386 C C . ALA A 1 301 ? 4.340 45.263 7.659 1.00 92.75 301 ALA A C 1
ATOM 2388 O O . ALA A 1 301 ? 5.016 46.284 7.585 1.00 92.75 301 ALA A O 1
ATOM 2389 N N . ALA A 1 302 ? 3.166 45.228 8.299 1.00 92.94 302 ALA A N 1
ATOM 2390 C CA . ALA A 1 302 ? 2.568 46.412 8.918 1.00 92.94 302 ALA A CA 1
ATOM 2391 C C . ALA A 1 302 ? 3.430 46.981 10.063 1.00 92.94 302 ALA A C 1
ATOM 2393 O O . ALA A 1 302 ? 3.589 48.195 10.179 1.00 92.94 302 ALA A O 1
ATOM 2394 N N . ALA A 1 303 ? 4.026 46.117 10.892 1.00 92.44 303 ALA A N 1
ATOM 2395 C CA . ALA A 1 303 ? 4.947 46.539 11.947 1.00 92.44 303 ALA A CA 1
ATOM 2396 C C . ALA A 1 303 ? 6.227 47.175 11.377 1.00 92.44 303 ALA A C 1
ATOM 2398 O O . ALA A 1 303 ? 6.683 48.200 11.883 1.00 92.44 303 ALA A O 1
ATOM 2399 N N . ASN A 1 304 ? 6.779 46.610 10.298 1.00 91.19 304 ASN A N 1
ATOM 2400 C CA . ASN A 1 304 ? 7.929 47.188 9.603 1.00 91.19 304 ASN A CA 1
ATOM 2401 C C . ASN A 1 304 ? 7.598 48.549 8.981 1.00 91.19 304 ASN A C 1
ATOM 2403 O O . ASN A 1 304 ? 8.408 49.464 9.080 1.00 91.19 304 ASN A O 1
ATOM 2407 N N . GLU A 1 305 ? 6.421 48.710 8.370 1.00 92.12 305 GLU A N 1
ATOM 2408 C CA . GLU A 1 305 ? 5.979 50.000 7.823 1.00 92.12 305 GLU A CA 1
ATOM 2409 C C . GLU A 1 305 ? 5.865 51.074 8.913 1.00 92.12 305 GLU A C 1
ATOM 2411 O O . GLU A 1 305 ? 6.347 52.191 8.719 1.00 92.12 305 GLU A O 1
ATOM 2416 N N . LEU A 1 306 ? 5.302 50.731 10.077 1.00 92.56 306 LEU A N 1
ATOM 2417 C CA . LEU A 1 306 ? 5.245 51.631 11.233 1.00 92.56 306 LEU A CA 1
ATOM 2418 C C . LEU A 1 306 ? 6.646 52.015 11.723 1.00 92.56 306 LEU A C 1
ATOM 2420 O O . LEU A 1 306 ? 6.924 53.198 11.905 1.00 92.56 306 LEU A O 1
ATOM 2424 N N . LEU A 1 307 ? 7.550 51.042 11.863 1.00 91.75 307 LEU A N 1
ATOM 2425 C CA . LEU A 1 307 ? 8.919 51.296 12.313 1.00 91.75 307 LEU A CA 1
ATOM 2426 C C . LEU A 1 307 ? 9.697 52.178 11.323 1.00 91.75 307 LEU A C 1
ATOM 2428 O O . LEU A 1 307 ? 10.432 53.079 11.728 1.00 91.75 307 LEU A O 1
ATOM 2432 N N . ILE A 1 308 ? 9.518 51.955 10.017 1.00 93.19 308 ILE A N 1
ATOM 2433 C CA . ILE A 1 308 ? 10.109 52.793 8.965 1.00 93.19 308 ILE A CA 1
ATOM 2434 C C . ILE A 1 308 ? 9.547 54.216 9.041 1.00 93.19 308 ILE A C 1
ATOM 2436 O O . ILE A 1 308 ? 10.309 55.177 8.905 1.00 93.19 308 ILE A O 1
ATOM 2440 N N . ALA A 1 309 ? 8.242 54.375 9.276 1.00 91.69 309 ALA A N 1
ATOM 2441 C CA . ALA A 1 309 ? 7.617 55.685 9.419 1.00 91.69 309 ALA A CA 1
ATOM 2442 C C . ALA A 1 309 ? 8.144 56.441 10.652 1.00 91.69 309 ALA A C 1
ATOM 2444 O O . ALA A 1 309 ? 8.521 57.608 10.527 1.00 91.69 309 ALA A O 1
ATOM 2445 N N . GLU A 1 310 ? 8.250 55.776 11.807 1.00 91.50 310 GLU A N 1
ATOM 2446 C CA . GLU A 1 310 ? 8.829 56.345 13.033 1.00 91.50 310 GLU A CA 1
ATOM 2447 C C . GLU A 1 310 ? 10.290 56.752 12.829 1.00 91.50 310 GLU A C 1
ATOM 2449 O O . GLU A 1 310 ? 10.678 57.879 13.140 1.00 91.50 310 GLU A O 1
ATOM 2454 N N . HIS A 1 311 ? 11.096 55.874 12.228 1.00 89.62 311 HIS A N 1
ATOM 2455 C CA . HIS A 1 311 ? 12.498 56.167 11.950 1.00 89.62 311 HIS A CA 1
ATOM 2456 C C . HIS A 1 311 ? 12.659 57.338 10.971 1.00 89.62 311 HIS A C 1
ATOM 2458 O O . HIS A 1 311 ? 13.522 58.196 11.150 1.00 89.62 311 HIS A O 1
ATOM 2464 N N . THR A 1 312 ? 11.800 57.419 9.953 1.00 90.38 312 THR A N 1
ATOM 2465 C CA . THR A 1 312 ? 11.805 58.526 8.986 1.00 90.38 312 THR A CA 1
ATOM 2466 C C . THR A 1 312 ? 11.401 59.846 9.646 1.00 90.38 312 THR A C 1
ATOM 2468 O O . THR A 1 312 ? 12.002 60.883 9.359 1.00 90.38 312 THR A O 1
ATOM 2471 N N . ALA A 1 313 ? 10.415 59.825 10.548 1.00 89.31 313 ALA A N 1
ATOM 2472 C CA . ALA A 1 313 ? 10.015 60.998 11.320 1.00 89.31 313 ALA A CA 1
ATOM 2473 C C . ALA A 1 313 ? 11.154 61.492 12.226 1.00 89.31 313 ALA A C 1
ATOM 2475 O O . ALA A 1 313 ? 11.442 62.689 12.241 1.00 89.31 313 ALA A O 1
ATOM 2476 N N . GLU A 1 314 ? 11.854 60.578 12.901 1.00 88.44 314 GLU A N 1
ATOM 2477 C CA . GLU A 1 314 ? 12.993 60.916 13.758 1.00 88.44 314 GLU A CA 1
ATOM 2478 C C . GLU A 1 314 ? 14.171 61.485 12.952 1.00 88.44 314 GLU A C 1
ATOM 2480 O O . GLU A 1 314 ? 14.729 62.524 13.306 1.00 88.44 314 GLU A O 1
ATOM 2485 N N . LEU A 1 315 ? 14.504 60.884 11.803 1.00 87.50 315 LEU A N 1
ATOM 2486 C CA . LEU A 1 315 ? 15.531 61.419 10.901 1.00 87.50 315 LEU A CA 1
ATOM 2487 C C . LEU A 1 315 ? 15.193 62.832 10.410 1.00 87.50 315 LEU A C 1
ATOM 2489 O O . LEU A 1 315 ? 16.081 63.681 10.313 1.00 87.50 315 LEU A O 1
ATOM 2493 N N . ASN A 1 316 ? 13.925 63.097 10.092 1.00 86.38 316 ASN A N 1
ATOM 2494 C CA . ASN A 1 316 ? 13.484 64.424 9.669 1.00 86.38 316 ASN A CA 1
ATOM 2495 C C . ASN A 1 316 ? 13.564 65.440 10.811 1.00 86.38 316 ASN A C 1
ATOM 2497 O O . ASN A 1 316 ? 14.015 66.559 10.577 1.00 86.38 316 ASN A O 1
ATOM 2501 N N . ARG A 1 317 ? 13.210 65.042 12.039 1.00 88.25 317 ARG A N 1
ATOM 2502 C CA . ARG A 1 317 ? 13.341 65.882 13.232 1.00 88.25 317 ARG A CA 1
ATOM 2503 C C . ARG A 1 317 ? 14.793 66.286 13.486 1.00 88.25 317 ARG A C 1
ATOM 2505 O O . ARG A 1 317 ? 15.083 67.476 13.596 1.00 88.25 317 ARG A O 1
ATOM 2512 N N . VAL A 1 318 ? 15.712 65.320 13.495 1.00 86.44 318 VAL A N 1
ATOM 2513 C CA . VAL A 1 318 ? 17.151 65.582 13.678 1.00 86.44 318 VAL A CA 1
ATOM 2514 C C . VAL A 1 318 ? 17.687 66.500 12.575 1.00 86.44 318 VAL A C 1
ATOM 2516 O O . VAL A 1 318 ? 18.468 67.407 12.848 1.00 86.44 318 VAL A O 1
ATOM 2519 N N . ARG A 1 319 ? 17.237 66.321 11.324 1.00 80.75 319 ARG A N 1
ATOM 2520 C CA . ARG A 1 319 ? 17.614 67.207 10.209 1.00 80.75 319 ARG A CA 1
ATOM 2521 C C . ARG A 1 319 ? 17.115 68.639 10.388 1.00 80.75 319 ARG A C 1
ATOM 2523 O O . ARG A 1 319 ? 17.845 69.555 10.035 1.00 80.75 319 ARG A O 1
ATOM 2530 N N . THR A 1 320 ? 15.906 68.837 10.914 1.00 80.69 320 THR A N 1
ATOM 2531 C CA . THR A 1 320 ? 15.371 70.180 11.192 1.00 80.69 320 THR A CA 1
ATOM 2532 C C . THR A 1 320 ? 16.011 70.851 12.404 1.00 80.69 320 THR A C 1
ATOM 2534 O O . THR A 1 320 ? 16.096 72.068 12.422 1.00 80.69 320 THR A O 1
ATOM 2537 N N . GLU A 1 321 ? 16.469 70.090 13.402 1.00 76.88 321 GLU A N 1
ATOM 2538 C CA . GLU A 1 321 ? 17.170 70.635 14.577 1.00 76.88 321 GLU A CA 1
ATOM 2539 C C . GLU A 1 321 ? 18.640 70.998 14.274 1.00 76.88 321 GLU A C 1
ATOM 2541 O O . GLU A 1 321 ? 19.230 71.817 14.975 1.00 76.88 321 GLU A O 1
ATOM 2546 N N . ALA A 1 322 ? 19.234 70.404 13.233 1.00 68.31 322 ALA A N 1
ATOM 2547 C CA . ALA A 1 322 ? 20.615 70.651 12.810 1.00 68.31 322 ALA A CA 1
ATOM 2548 C C . ALA A 1 322 ? 20.778 71.760 11.744 1.00 68.31 322 ALA A C 1
ATOM 2550 O O . ALA A 1 322 ? 21.915 72.063 11.373 1.00 68.31 322 ALA A O 1
ATOM 2551 N N . ALA A 1 323 ? 19.677 72.323 11.235 1.00 59.69 323 ALA A N 1
ATOM 2552 C CA . ALA A 1 323 ? 19.640 73.393 10.230 1.00 59.69 323 ALA A CA 1
ATOM 2553 C C . ALA A 1 323 ? 19.320 74.750 10.873 1.00 59.69 323 ALA A C 1
ATOM 2555 O O . ALA A 1 323 ? 19.924 75.754 10.432 1.00 59.69 323 ALA A O 1
#